Protein AF-A0A7Y5VGJ7-F1 (afdb_monomer)

Secondary structure (DSSP, 8-state):
--EEEEEESS-BTTBPTT-EEEEEPPEEPTTS---HHHHTTS--GGGEEEEES-SSSS--EEEEGGGEEEPPTTTTTT--GGGSPEEEEEEEEEPPSSS---S---HHHH-EEEEETTEEEEEEEE--SS-EEEEEEEETTTTEEEEEE----SSEEEE-TTPPSEEEEEEEEETTSPEEEEEEEE--SEEEEEETTTTEEEEEE---

pLDDT: mean 84.19, std 15.29, range [42.94, 97.69]

Solvent-accessible surface area (backbone atoms only — not comparable to full-atom values): 11837 Å² total; per-residue (Å²): 134,70,66,43,53,33,21,25,73,44,68,49,92,63,37,63,49,8,41,50,48,76,34,60,67,60,39,72,62,91,89,67,81,88,54,66,82,59,60,81,75,50,91,58,78,81,50,21,28,26,78,36,74,54,40,54,57,52,44,64,42,79,42,54,45,80,47,41,42,78,47,67,84,67,80,55,67,95,51,70,45,33,70,13,29,46,44,78,30,22,52,54,71,46,88,34,82,76,77,92,76,74,83,72,78,58,53,60,74,64,40,42,70,29,70,49,95,92,35,60,22,24,26,42,33,41,72,67,99,60,63,52,63,37,35,37,36,29,37,59,85,77,72,37,82,77,46,76,47,76,67,66,66,82,62,31,76,47,83,43,58,86,42,61,52,46,47,37,36,38,41,37,36,32,64,89,38,45,34,38,39,41,28,32,35,30,34,37,42,46,26,48,42,67,48,82,87,78,77,47,70,47,79,41,76,50,82,122

Foldseek 3Di:
DDWFKKFFQQQFQPRGGLFIDTFHDFDADDDDDPPVVVVVPDDRLQRTWTWACASQQRHIDTHGCVRIDGDDPCPCVVNDQLLFAKQWRYKDWDWDPDDDDDDFDRCNPQKDQDQDPNGTRQKIWHFGPAWWCKKWKAQRRVRDTDDIDHTDDGRDMGGNSVPGWGKMKIWTHGDRTIIMIIIMTRTGQWRWHADDPRPDTDTDGDDD

Sequence (208 aa):
MHTTRIVLTEPFVRHPAGLVFELDEATGVSGWDDDERVRDRQNFSDKRVYFLPDGGNGGSYELPSHMTAPCPPEVFVGVDLRTGPCRITGAWTAPGGDETSASPSNLKYDAKLLRINDINAQGIEMTLERKQAEIILVDVLRSETLRRFEAAGNPFQLDFSELPPGFYKITIHLHKGPTHYLQFIKAFPYIVEFQGNMGSYQLHRTLY

Radius of gyration: 19.41 Å; Cα contacts (8 Å, |Δi|>4): 462; chains: 1; bounding box: 41×51×54 Å

Mean predicted aligned error: 7.99 Å

Nearest PDB structures (foldseek):
  8cka-assembly1_A  TM=6.083E-01  e=1.698E+00  Deinococcus radiodurans R1 = ATCC 13939 = DSM 20539
  8k0m-assembly1_A  TM=2.633E-01  e=6.380E+00  Homo sapiens

Structure (mmCIF, N/CA/C/O backbone):
data_AF-A0A7Y5VGJ7-F1
#
_entry.id   AF-A0A7Y5VGJ7-F1
#
loop_
_atom_site.group_PDB
_atom_site.id
_atom_site.type_symbol
_atom_site.label_atom_id
_atom_site.label_alt_id
_atom_site.label_comp_id
_atom_site.label_asym_id
_atom_site.label_entity_id
_atom_site.label_seq_id
_atom_site.pdbx_PDB_ins_code
_atom_site.Cartn_x
_atom_site.Cartn_y
_atom_site.Cartn_z
_atom_site.occupancy
_atom_site.B_iso_or_equiv
_atom_site.auth_seq_id
_atom_site.auth_comp_id
_atom_site.auth_asym_id
_atom_site.auth_atom_id
_atom_site.pdbx_PDB_model_num
ATOM 1 N N . MET A 1 1 ? -9.732 8.878 -13.570 1.00 57.16 1 MET A N 1
ATOM 2 C CA . MET A 1 1 ? -8.345 9.384 -13.592 1.00 57.16 1 MET A CA 1
ATOM 3 C C . MET A 1 1 ? -7.479 8.364 -14.297 1.00 57.16 1 MET A C 1
ATOM 5 O O . MET A 1 1 ? -7.742 7.176 -14.141 1.00 57.16 1 MET A O 1
ATOM 9 N N . HIS A 1 2 ? -6.547 8.823 -15.128 1.00 75.12 2 HIS A N 1
ATOM 10 C CA . HIS A 1 2 ? -5.584 7.960 -15.804 1.00 75.12 2 HIS A CA 1
ATOM 11 C C . HIS A 1 2 ? -4.354 7.858 -14.897 1.00 75.12 2 HIS A C 1
ATOM 13 O O . HIS A 1 2 ? -3.708 8.870 -14.634 1.00 75.12 2 HIS A O 1
ATOM 19 N N . THR A 1 3 ? -4.097 6.670 -14.352 1.00 85.38 3 THR A N 1
ATOM 20 C CA . THR A 1 3 ? -2.906 6.399 -13.544 1.00 85.38 3 THR A CA 1
ATOM 21 C C . THR A 1 3 ? -1.817 5.789 -14.419 1.00 85.38 3 THR A C 1
ATOM 23 O O . THR A 1 3 ? -2.093 5.126 -15.419 1.00 85.38 3 THR A O 1
ATOM 26 N N . THR A 1 4 ? -0.561 6.006 -14.045 1.00 90.81 4 THR A N 1
ATOM 27 C CA . THR A 1 4 ? 0.607 5.425 -14.695 1.00 90.81 4 THR A CA 1
ATOM 28 C C . THR A 1 4 ? 1.397 4.587 -13.700 1.00 90.81 4 THR A C 1
ATOM 30 O O . THR A 1 4 ? 1.516 4.927 -12.519 1.00 90.81 4 THR A O 1
ATOM 33 N N . ARG A 1 5 ? 1.916 3.454 -14.176 1.00 94.94 5 ARG A N 1
ATOM 34 C CA . ARG A 1 5 ? 2.676 2.520 -13.351 1.00 94.94 5 ARG A CA 1
ATOM 35 C C . ARG A 1 5 ? 4.164 2.794 -13.515 1.00 94.94 5 ARG A C 1
ATOM 37 O O . ARG A 1 5 ? 4.715 2.659 -14.608 1.00 94.94 5 ARG A O 1
ATOM 44 N N . ILE A 1 6 ? 4.805 3.169 -12.420 1.00 95.62 6 ILE A N 1
ATOM 45 C CA . ILE A 1 6 ? 6.209 3.575 -12.375 1.00 95.62 6 ILE A CA 1
ATOM 46 C C . ILE A 1 6 ? 7.010 2.655 -11.471 1.00 95.62 6 ILE A C 1
ATOM 48 O O . ILE A 1 6 ? 6.465 2.018 -10.573 1.00 95.62 6 ILE A O 1
ATOM 52 N N . VAL A 1 7 ? 8.314 2.632 -11.695 1.00 96.56 7 VAL A N 1
ATOM 53 C CA . VAL A 1 7 ? 9.305 1.926 -10.890 1.00 96.56 7 VAL A CA 1
ATOM 54 C C . VAL A 1 7 ? 10.295 2.954 -10.362 1.00 96.56 7 VAL A C 1
ATOM 56 O O . VAL A 1 7 ? 10.783 3.775 -11.136 1.00 96.56 7 VAL A O 1
ATOM 59 N N . LEU A 1 8 ? 10.620 2.910 -9.072 1.00 95.62 8 LEU A N 1
ATOM 60 C CA . LEU A 1 8 ? 11.724 3.698 -8.524 1.00 95.62 8 LEU A CA 1
ATOM 61 C C . LEU A 1 8 ? 13.059 3.190 -9.077 1.00 95.62 8 LEU A C 1
ATOM 63 O O . LEU A 1 8 ? 13.395 2.024 -8.892 1.00 95.62 8 LEU A O 1
ATOM 67 N N . THR A 1 9 ? 13.851 4.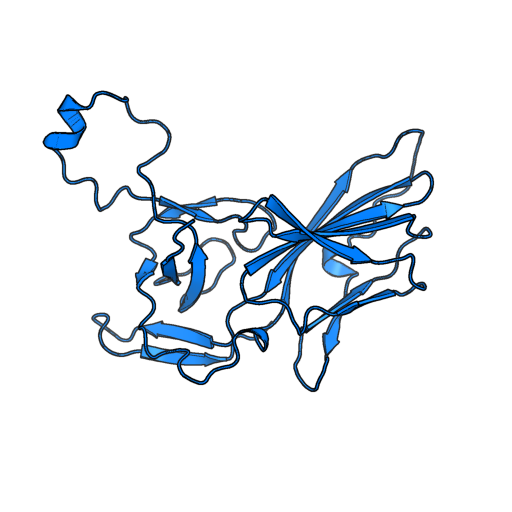044 -9.718 1.00 93.88 9 THR A N 1
ATOM 68 C CA . THR A 1 9 ? 15.187 3.658 -10.215 1.00 93.88 9 THR A CA 1
ATOM 69 C C . THR A 1 9 ? 16.256 3.736 -9.131 1.00 93.88 9 THR A C 1
ATOM 71 O O . THR A 1 9 ? 17.304 3.110 -9.244 1.00 93.88 9 THR A O 1
ATOM 74 N N . GLU A 1 10 ? 15.981 4.473 -8.061 1.00 93.00 10 GLU A N 1
ATOM 75 C CA . GLU A 1 10 ? 16.853 4.639 -6.905 1.00 93.00 10 GLU A CA 1
ATOM 76 C C . GLU A 1 10 ? 16.018 4.738 -5.615 1.00 93.00 10 GLU A C 1
ATOM 78 O O . GLU A 1 10 ? 14.803 4.949 -5.682 1.00 93.00 10 GLU A O 1
ATOM 83 N N . PRO A 1 11 ? 16.614 4.549 -4.424 1.00 93.94 11 PRO A N 1
ATOM 84 C CA . PRO A 1 11 ? 15.877 4.673 -3.173 1.00 93.94 11 PRO A CA 1
ATOM 85 C C . PRO A 1 11 ? 15.303 6.083 -2.984 1.00 93.94 11 PRO A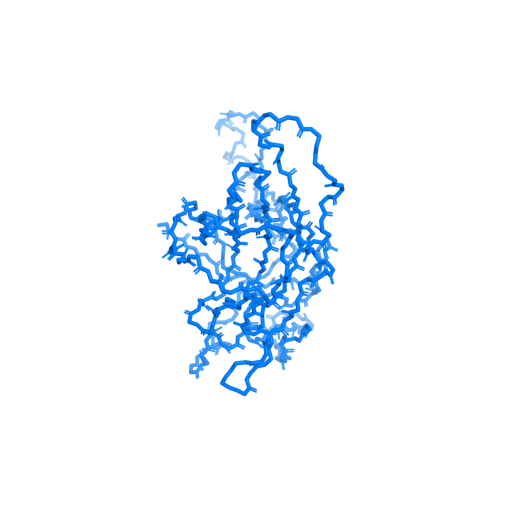 C 1
ATOM 87 O O . PRO A 1 11 ? 15.996 7.078 -3.185 1.00 93.94 11 PRO A O 1
ATOM 90 N N . PHE A 1 12 ? 14.059 6.174 -2.511 1.00 94.12 12 PHE A N 1
ATOM 91 C CA . PHE A 1 12 ? 13.394 7.447 -2.234 1.00 94.12 12 PHE A CA 1
ATOM 92 C C . PHE A 1 12 ? 12.733 7.422 -0.855 1.00 94.12 12 PHE A C 1
ATOM 94 O O . PHE A 1 12 ? 11.852 6.607 -0.582 1.00 94.12 12 PHE A O 1
ATOM 101 N N . VAL A 1 13 ? 13.150 8.323 0.038 1.00 92.12 13 VAL A N 1
ATOM 102 C CA . VAL A 1 13 ? 12.666 8.400 1.429 1.00 92.12 13 VAL A CA 1
ATOM 103 C C . VAL A 1 13 ? 12.828 7.052 2.161 1.00 92.12 13 VAL A C 1
ATOM 105 O O . VAL A 1 13 ? 13.940 6.705 2.557 1.00 92.12 13 VAL A O 1
ATOM 108 N N . ARG A 1 14 ? 11.752 6.279 2.379 1.00 92.12 14 ARG A N 1
ATOM 109 C CA . ARG A 1 14 ? 11.775 4.950 3.026 1.00 92.12 14 ARG A CA 1
ATOM 110 C C . ARG A 1 14 ? 11.406 3.820 2.060 1.00 92.12 14 ARG A C 1
ATOM 112 O O . ARG A 1 14 ? 11.069 2.718 2.514 1.00 92.12 14 ARG A O 1
ATOM 119 N N . HIS A 1 15 ? 11.448 4.090 0.762 1.00 94.25 15 HIS A N 1
ATOM 120 C CA . HIS A 1 15 ? 11.188 3.136 -0.306 1.00 94.25 15 HIS A CA 1
ATOM 121 C C . HIS A 1 15 ? 12.506 2.675 -0.930 1.00 94.25 15 HIS A C 1
ATOM 123 O O . HIS A 1 15 ? 13.288 3.524 -1.362 1.00 94.25 15 HIS A O 1
ATOM 129 N N . PRO A 1 16 ? 12.796 1.360 -0.961 1.00 93.50 16 PRO A N 1
ATOM 130 C CA . PRO A 1 16 ? 13.922 0.847 -1.731 1.00 93.50 16 PRO A CA 1
ATOM 131 C C . PRO A 1 16 ? 13.726 1.070 -3.235 1.00 93.50 16 PRO A C 1
ATOM 133 O O . PRO A 1 16 ? 12.600 1.224 -3.716 1.00 93.50 16 PRO A O 1
ATOM 136 N N . ALA A 1 17 ? 14.841 1.034 -3.967 1.00 93.94 17 ALA A N 1
ATOM 137 C CA . ALA A 1 17 ? 14.819 1.001 -5.422 1.00 93.94 17 ALA A CA 1
ATOM 138 C C . ALA A 1 17 ? 14.023 -0.213 -5.930 1.00 93.94 17 ALA A C 1
ATOM 140 O O . ALA A 1 17 ? 13.906 -1.238 -5.255 1.00 93.94 17 ALA A O 1
ATOM 141 N N . GLY A 1 18 ? 13.458 -0.069 -7.121 1.00 95.06 18 GLY A N 1
ATOM 142 C CA . GLY A 1 18 ? 12.654 -1.063 -7.814 1.00 95.06 18 GLY A CA 1
ATOM 143 C C . GLY A 1 18 ? 11.213 -1.197 -7.325 1.00 95.06 18 GLY A C 1
ATOM 144 O O . GLY A 1 18 ? 10.446 -1.962 -7.909 1.00 95.06 18 GLY A O 1
ATOM 145 N N . LEU A 1 19 ? 10.804 -0.476 -6.274 1.00 96.44 19 LEU A N 1
ATOM 146 C CA . LEU A 1 19 ? 9.397 -0.470 -5.880 1.00 96.44 19 LEU A CA 1
ATOM 147 C C . LEU A 1 19 ? 8.519 0.103 -6.986 1.00 96.44 19 LEU A C 1
ATOM 149 O O . LEU A 1 19 ? 8.860 1.101 -7.621 1.00 96.44 19 LEU A O 1
ATOM 153 N N . VAL A 1 20 ? 7.370 -0.543 -7.169 1.00 97.25 20 VAL A N 1
ATOM 154 C CA . VAL A 1 20 ? 6.380 -0.174 -8.174 1.00 97.25 20 VAL A CA 1
ATOM 155 C C . VAL A 1 20 ? 5.245 0.595 -7.516 1.00 97.25 20 VAL A C 1
ATOM 157 O O . VAL A 1 20 ? 4.722 0.173 -6.482 1.00 97.25 20 VAL A O 1
ATOM 160 N N . PHE A 1 21 ? 4.832 1.690 -8.146 1.00 96.62 21 PHE A N 1
ATOM 161 C CA . PHE A 1 21 ? 3.642 2.443 -7.770 1.00 96.62 21 PHE A CA 1
ATOM 162 C C . PHE A 1 21 ? 2.734 2.642 -8.971 1.00 96.62 21 PHE A C 1
ATOM 164 O O . PHE A 1 21 ? 3.192 2.702 -10.109 1.00 96.62 21 PHE A O 1
ATOM 171 N N . GLU A 1 22 ? 1.445 2.783 -8.698 1.00 95.19 22 GLU A N 1
ATOM 172 C CA . GLU A 1 22 ? 0.471 3.279 -9.659 1.00 95.19 22 GLU A CA 1
ATOM 173 C C . GLU A 1 22 ? -0.017 4.637 -9.144 1.00 95.19 22 GLU A C 1
ATOM 175 O O . GLU A 1 22 ? -0.617 4.711 -8.073 1.00 95.19 22 GLU A O 1
ATOM 180 N N . LEU A 1 23 ? 0.341 5.708 -9.853 1.00 94.12 23 LEU A N 1
ATOM 181 C CA . LEU A 1 23 ? 0.121 7.101 -9.446 1.00 94.12 23 LEU A CA 1
ATOM 182 C C . LEU A 1 23 ? -0.559 7.876 -10.571 1.00 94.12 23 LEU A C 1
ATOM 184 O O . LEU A 1 23 ? -0.510 7.457 -11.724 1.00 94.12 23 LEU A O 1
ATOM 188 N N . ASP A 1 24 ? -1.156 9.021 -10.258 1.00 90.94 24 ASP A N 1
ATOM 189 C CA . ASP A 1 24 ? -1.585 9.964 -11.293 1.00 90.94 24 ASP A CA 1
ATOM 190 C C . ASP A 1 24 ? -0.387 10.449 -12.128 1.00 90.94 24 ASP A C 1
ATOM 192 O O . ASP A 1 24 ? 0.768 10.378 -11.701 1.00 90.94 24 ASP A O 1
ATOM 196 N N . GLU A 1 25 ? -0.654 10.928 -13.342 1.00 87.38 25 GLU A N 1
ATOM 197 C CA . GLU A 1 25 ? 0.395 11.426 -14.233 1.00 87.38 25 GLU A CA 1
ATOM 198 C C . GLU A 1 25 ? 1.216 12.548 -13.588 1.00 87.38 25 GLU A C 1
ATOM 200 O O . GLU A 1 25 ? 0.678 13.447 -12.941 1.00 87.38 25 GLU A O 1
ATOM 205 N N . ALA A 1 26 ? 2.535 12.514 -13.803 1.00 84.38 26 ALA A N 1
ATOM 206 C CA . ALA A 1 26 ? 3.419 13.534 -13.261 1.00 84.38 26 ALA A CA 1
ATOM 207 C C . ALA A 1 26 ? 3.068 14.916 -13.823 1.00 84.38 26 ALA A C 1
ATOM 209 O O . ALA A 1 26 ? 3.091 15.143 -15.040 1.00 84.38 26 ALA A O 1
ATOM 210 N N . THR A 1 27 ? 2.809 15.857 -12.924 1.00 80.88 27 THR A N 1
ATOM 211 C CA . THR A 1 27 ? 2.517 17.251 -13.251 1.00 80.88 27 THR A CA 1
ATOM 212 C C . THR A 1 27 ? 3.788 18.098 -13.186 1.00 80.88 27 THR A C 1
ATOM 214 O O . THR A 1 27 ? 4.819 17.675 -12.663 1.00 80.88 27 THR A O 1
ATOM 217 N N . GLY A 1 28 ? 3.748 19.306 -13.754 1.00 65.69 28 GLY A N 1
ATOM 218 C CA . GLY A 1 28 ? 4.825 20.286 -13.564 1.00 65.69 28 GLY A CA 1
ATOM 219 C C . GLY A 1 28 ? 4.937 20.745 -12.102 1.00 65.69 28 GLY A C 1
ATOM 220 O O . GLY A 1 28 ? 3.990 20.591 -11.335 1.00 65.69 28 GLY A O 1
ATOM 221 N N . VAL A 1 29 ? 6.101 21.293 -11.739 1.00 58.62 29 VAL A N 1
ATOM 222 C CA . VAL A 1 29 ? 6.464 21.753 -10.381 1.00 58.62 29 VAL A CA 1
ATOM 223 C C . VAL A 1 29 ? 5.418 22.692 -9.769 1.00 58.62 29 VAL A C 1
ATOM 225 O O . VAL A 1 29 ? 4.950 23.613 -10.441 1.00 58.62 29 VAL A O 1
ATOM 228 N N . SER A 1 30 ? 5.134 22.530 -8.473 1.00 48.03 30 SER A N 1
ATOM 229 C CA . SER A 1 30 ? 4.435 23.543 -7.679 1.00 48.03 30 SER A CA 1
ATOM 230 C C . SER A 1 30 ? 5.366 24.746 -7.412 1.00 48.03 30 SER A C 1
ATOM 232 O O . SER A 1 30 ? 6.467 24.597 -6.890 1.00 48.03 30 SER A O 1
ATOM 234 N N . GLY A 1 31 ? 4.965 25.961 -7.812 1.00 51.62 31 GLY A N 1
ATOM 235 C CA . GLY A 1 31 ? 5.684 27.200 -7.454 1.00 51.62 31 GLY A CA 1
ATOM 236 C C . GLY A 1 31 ? 6.529 27.882 -8.540 1.00 51.62 31 GLY A C 1
ATOM 237 O O . GLY A 1 31 ? 7.447 28.625 -8.197 1.00 51.62 31 GLY A O 1
ATOM 238 N N . TRP A 1 32 ? 6.236 27.681 -9.828 1.00 49.16 32 TRP A N 1
ATOM 239 C CA . TRP A 1 32 ? 6.785 28.510 -10.915 1.00 49.16 32 TRP A CA 1
ATOM 240 C C . TRP A 1 32 ? 5.683 29.337 -11.582 1.00 49.16 32 TRP A C 1
ATOM 242 O O . TRP A 1 32 ? 4.557 28.861 -11.682 1.00 49.16 32 TRP A O 1
ATOM 252 N N . ASP A 1 33 ? 6.025 30.561 -12.008 1.00 44.56 33 ASP A N 1
ATOM 253 C CA . ASP A 1 33 ? 5.112 31.521 -12.646 1.00 44.56 33 ASP A CA 1
ATOM 254 C C . ASP A 1 33 ? 4.257 30.864 -13.743 1.00 44.56 33 ASP A C 1
ATOM 256 O O . ASP A 1 33 ? 4.787 30.251 -14.674 1.00 44.56 33 ASP A O 1
ATOM 260 N N . ASP A 1 34 ? 2.940 31.073 -13.663 1.00 49.75 34 ASP A N 1
ATOM 261 C CA . ASP A 1 34 ? 1.918 30.661 -14.640 1.00 49.75 34 ASP A CA 1
ATOM 262 C C . ASP A 1 34 ? 2.037 31.398 -15.998 1.00 49.75 34 ASP A C 1
ATOM 264 O O . ASP A 1 34 ? 1.075 31.485 -16.763 1.00 49.75 34 ASP A O 1
ATOM 268 N N . ASP A 1 35 ? 3.201 31.960 -16.340 1.00 52.94 35 ASP A N 1
ATOM 269 C CA . ASP A 1 35 ? 3.399 32.625 -17.628 1.00 52.94 35 ASP A CA 1
ATOM 270 C C . ASP A 1 35 ? 3.624 31.580 -18.734 1.00 52.94 35 ASP A C 1
ATOM 272 O O . ASP A 1 35 ? 4.724 31.053 -18.948 1.00 52.94 35 ASP A O 1
ATOM 276 N N . GLU A 1 36 ? 2.549 31.284 -19.468 1.00 53.69 36 GLU A N 1
ATOM 277 C CA . GLU A 1 36 ? 2.514 30.358 -20.606 1.00 53.69 36 GLU A CA 1
ATOM 278 C C . GLU A 1 36 ? 3.622 30.629 -21.642 1.00 53.69 36 GLU A C 1
ATOM 280 O O . GLU A 1 36 ? 4.112 29.700 -22.284 1.00 53.69 36 GLU A O 1
ATOM 285 N N . ARG A 1 37 ? 4.106 31.874 -21.763 1.00 56.22 37 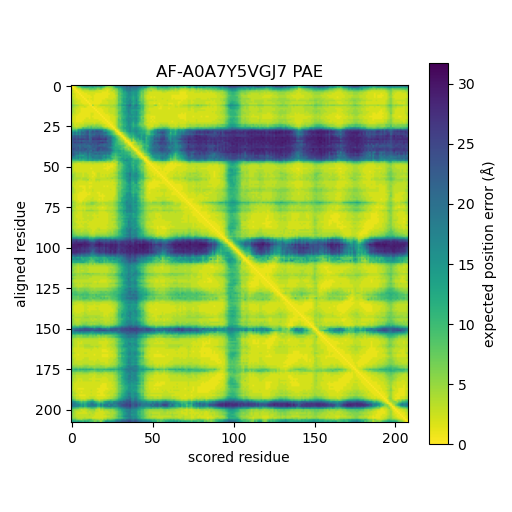ARG A N 1
ATOM 286 C CA . ARG A 1 37 ? 5.142 32.261 -22.740 1.00 56.22 37 ARG A CA 1
ATOM 287 C C . ARG A 1 37 ? 6.531 31.703 -22.423 1.00 56.22 37 ARG A C 1
ATOM 289 O O . ARG A 1 37 ? 7.371 31.619 -23.323 1.00 56.22 37 ARG A O 1
ATOM 296 N N . VAL A 1 38 ? 6.790 31.335 -21.166 1.00 55.50 38 VAL A N 1
ATOM 297 C CA . VAL A 1 38 ? 8.039 30.681 -20.736 1.00 55.50 38 VAL A CA 1
ATOM 298 C C . VAL A 1 38 ? 7.946 29.161 -20.924 1.00 55.50 38 VAL A C 1
ATOM 300 O O . VAL A 1 38 ? 8.961 28.521 -21.213 1.00 55.50 38 VAL A O 1
ATOM 303 N N . ARG A 1 39 ? 6.730 28.592 -20.851 1.00 51.41 39 ARG A N 1
ATOM 304 C CA . ARG A 1 39 ? 6.472 27.148 -21.005 1.00 51.41 39 ARG A CA 1
ATOM 305 C C . ARG A 1 39 ? 6.825 26.627 -22.401 1.00 51.41 39 ARG A C 1
ATOM 307 O O . ARG A 1 39 ? 7.406 25.554 -22.508 1.00 51.41 39 ARG A O 1
ATOM 314 N N . ASP A 1 40 ? 6.581 27.419 -23.443 1.00 50.44 40 ASP A N 1
ATOM 315 C CA . ASP A 1 40 ? 6.848 27.030 -24.839 1.00 50.44 40 ASP A CA 1
ATOM 316 C C . ASP A 1 40 ? 8.338 27.038 -25.236 1.00 50.44 40 ASP A C 1
ATOM 318 O O . ASP A 1 40 ? 8.700 26.532 -26.299 1.00 50.44 40 ASP A O 1
ATOM 322 N N . ARG A 1 41 ? 9.230 27.621 -24.418 1.00 50.84 41 ARG A N 1
ATOM 323 C CA . ARG A 1 41 ? 10.649 27.833 -24.780 1.00 50.84 41 ARG A CA 1
ATOM 324 C C . ARG A 1 41 ? 11.652 26.978 -24.008 1.00 50.84 41 ARG A C 1
ATOM 326 O O . ARG A 1 41 ? 12.835 27.000 -24.341 1.00 50.84 41 ARG A O 1
ATOM 333 N N . GLN A 1 42 ? 11.221 26.242 -22.990 1.00 51.00 42 GLN A N 1
ATOM 334 C CA . GLN A 1 42 ? 12.097 25.423 -22.152 1.00 51.00 42 GLN A CA 1
ATOM 335 C C . GLN A 1 42 ? 11.607 23.973 -22.142 1.00 51.00 42 GLN A C 1
ATOM 337 O O . GLN A 1 42 ? 10.415 23.705 -22.042 1.00 51.00 42 GLN A O 1
ATOM 342 N N . ASN A 1 43 ? 12.532 23.016 -22.243 1.00 49.25 43 ASN A N 1
ATOM 343 C CA . ASN A 1 43 ? 12.195 21.615 -22.027 1.00 49.25 43 ASN A CA 1
ATOM 344 C C . ASN A 1 43 ? 12.034 21.374 -20.516 1.00 49.25 43 ASN A C 1
ATOM 346 O O . ASN A 1 43 ? 13.006 21.443 -19.767 1.00 49.25 43 ASN A O 1
ATOM 350 N N . PHE A 1 44 ? 10.802 21.131 -20.065 1.00 53.97 44 PHE A N 1
ATOM 351 C CA . PHE A 1 44 ? 10.465 20.890 -18.655 1.00 53.97 44 PHE A CA 1
ATOM 352 C C . PHE A 1 44 ? 10.272 19.403 -18.323 1.00 53.97 44 PHE A C 1
ATOM 354 O O . PHE A 1 44 ? 9.756 19.090 -17.249 1.00 53.97 44 PHE A O 1
ATOM 361 N N . SER A 1 45 ? 10.660 18.483 -19.218 1.00 55.81 45 SER A N 1
ATOM 362 C CA . SER A 1 45 ? 10.576 17.031 -18.980 1.00 55.81 45 SER A CA 1
ATOM 363 C C . SER A 1 45 ? 11.193 16.614 -17.644 1.00 55.81 45 SER A C 1
ATOM 365 O O . SER A 1 45 ? 10.639 15.770 -16.945 1.00 55.81 45 SER A O 1
ATOM 367 N N . ASP A 1 46 ? 12.282 17.279 -17.259 1.00 57.16 46 ASP A N 1
ATOM 368 C CA . ASP A 1 46 ? 13.124 16.909 -16.118 1.00 57.16 46 ASP A CA 1
ATOM 369 C C . ASP A 1 46 ? 12.619 17.509 -14.793 1.00 57.16 46 ASP A C 1
ATOM 371 O O . ASP A 1 46 ? 13.158 17.225 -13.724 1.00 57.16 46 ASP A O 1
ATOM 375 N N . LYS A 1 47 ? 11.575 18.347 -14.860 1.00 67.88 47 LYS A N 1
ATOM 376 C CA . LYS A 1 47 ? 10.963 19.027 -13.710 1.00 67.88 47 LYS A CA 1
ATOM 377 C C . LYS A 1 47 ? 9.573 18.486 -13.363 1.00 67.88 47 LYS A C 1
ATOM 379 O O . LYS A 1 47 ? 8.839 19.126 -12.615 1.00 67.88 47 LYS A O 1
ATOM 384 N N . ARG A 1 48 ? 9.161 17.356 -13.939 1.00 83.06 48 ARG A N 1
ATOM 385 C CA . ARG A 1 48 ? 7.875 16.747 -13.589 1.00 83.06 48 ARG A CA 1
ATOM 386 C C . ARG A 1 48 ? 7.984 16.026 -12.249 1.00 83.06 48 ARG A C 1
ATOM 388 O O . ARG A 1 48 ? 9.003 15.407 -11.947 1.00 83.06 48 ARG A O 1
ATOM 395 N N . VAL A 1 49 ? 6.925 16.102 -11.456 1.00 89.00 49 VAL A N 1
ATOM 396 C CA . VAL A 1 49 ? 6.835 15.446 -10.152 1.00 89.00 49 VAL A CA 1
ATOM 397 C C . VAL A 1 49 ? 5.551 14.633 -10.074 1.00 89.00 49 VAL A C 1
ATOM 399 O O . VAL A 1 49 ? 4.496 15.058 -10.543 1.00 89.00 49 VAL A O 1
ATOM 402 N N . TYR A 1 50 ? 5.648 13.449 -9.487 1.00 91.44 50 TYR A N 1
ATOM 403 C CA . TYR A 1 50 ? 4.496 12.672 -9.059 1.00 91.44 50 TYR A CA 1
ATOM 404 C C . TYR A 1 50 ? 4.115 13.097 -7.645 1.00 91.44 50 TYR A C 1
ATOM 406 O O . TYR A 1 50 ? 4.985 13.279 -6.790 1.00 91.44 50 TYR A O 1
ATOM 414 N N . PHE A 1 51 ? 2.819 13.192 -7.366 1.00 92.25 51 PHE A N 1
ATOM 415 C CA . PHE A 1 51 ? 2.360 13.237 -5.986 1.00 92.25 51 PHE A CA 1
ATOM 416 C C . PHE A 1 51 ? 2.398 11.820 -5.407 1.00 92.25 51 PHE A C 1
ATOM 418 O O . PHE A 1 51 ? 1.675 10.935 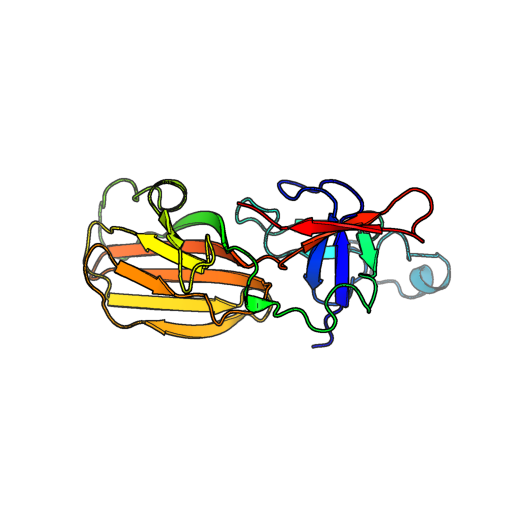-5.863 1.00 92.25 51 PHE A O 1
ATOM 425 N N . LEU A 1 52 ? 3.252 11.599 -4.409 1.00 94.19 52 LEU A N 1
ATOM 426 C CA . LEU A 1 52 ? 3.345 10.341 -3.681 1.00 94.19 52 LEU A CA 1
ATOM 427 C C . LEU A 1 52 ? 2.617 10.492 -2.336 1.00 94.19 52 LEU A C 1
ATOM 429 O O . LEU A 1 52 ? 3.129 11.193 -1.459 1.00 94.19 52 LEU A O 1
ATOM 433 N N . PRO A 1 53 ? 1.467 9.822 -2.115 1.00 93.56 53 PRO A N 1
ATOM 434 C CA . PRO A 1 53 ? 0.705 9.972 -0.873 1.00 93.56 53 PRO A CA 1
ATOM 435 C C . PRO A 1 53 ? 1.445 9.496 0.385 1.00 93.56 53 PRO A C 1
ATOM 437 O O . PRO A 1 53 ? 1.106 9.906 1.494 1.00 93.56 53 PRO A O 1
ATOM 440 N N . ASP A 1 54 ? 2.447 8.626 0.225 1.00 93.75 54 ASP A N 1
ATOM 441 C CA . ASP A 1 54 ? 3.235 8.091 1.332 1.00 93.75 54 ASP A CA 1
ATOM 442 C C . ASP A 1 54 ? 4.681 7.763 0.927 1.00 93.75 54 ASP A C 1
ATOM 444 O O . ASP A 1 54 ? 4.925 6.842 0.146 1.00 93.75 54 ASP A O 1
ATOM 448 N N . GLY A 1 55 ? 5.657 8.455 1.519 1.00 91.06 55 GLY A N 1
ATOM 449 C CA . GLY A 1 55 ? 7.098 8.191 1.371 1.00 91.06 55 GLY 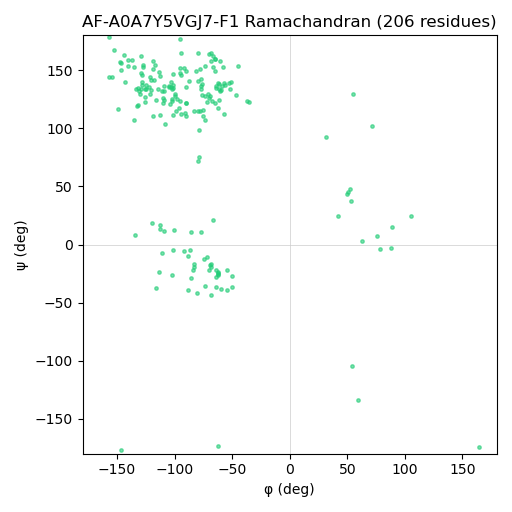A CA 1
ATOM 450 C C . GLY A 1 55 ? 7.621 6.987 2.170 1.00 91.06 55 GLY A C 1
ATOM 451 O O . GLY A 1 55 ? 8.830 6.811 2.317 1.00 91.06 55 GLY A O 1
ATOM 452 N N . GLY A 1 56 ? 6.730 6.171 2.735 1.00 89.81 56 GLY A N 1
ATOM 453 C CA . GLY A 1 56 ? 7.027 5.015 3.581 1.00 89.81 56 GLY A CA 1
ATOM 454 C C . GLY A 1 56 ? 7.139 5.351 5.074 1.00 89.81 56 GLY A C 1
ATOM 455 O O . GLY A 1 56 ? 7.664 4.546 5.851 1.00 89.81 56 GLY A O 1
ATOM 456 N N . ASN A 1 57 ? 6.663 6.531 5.473 1.00 88.69 57 ASN A N 1
ATOM 457 C CA . ASN A 1 57 ? 6.616 7.039 6.847 1.00 88.69 57 ASN A CA 1
ATOM 458 C C . ASN A 1 57 ? 5.262 7.685 7.218 1.00 88.69 57 ASN A C 1
ATOM 460 O O . ASN A 1 57 ? 5.164 8.268 8.298 1.00 88.69 57 ASN A O 1
ATOM 464 N N . GLY A 1 58 ? 4.243 7.583 6.356 1.00 87.00 58 GLY A N 1
ATOM 465 C CA . GLY A 1 58 ? 2.919 8.178 6.549 1.00 87.00 58 GLY A CA 1
ATOM 466 C C . GLY A 1 58 ? 2.784 9.617 6.042 1.00 87.00 58 GLY A C 1
ATOM 467 O O . GLY A 1 58 ? 1.697 10.175 6.129 1.00 87.00 58 GLY A O 1
ATOM 468 N N . GLY A 1 59 ? 3.860 10.232 5.536 1.00 87.44 59 GLY A N 1
ATOM 469 C CA . GLY A 1 59 ? 3.838 11.581 4.962 1.00 87.44 59 GLY A CA 1
ATOM 470 C C . GLY A 1 59 ? 3.832 11.565 3.434 1.00 87.44 59 GLY A C 1
ATOM 471 O O . GLY A 1 59 ? 4.453 10.692 2.829 1.00 87.44 59 GLY A O 1
ATOM 472 N N . SER A 1 60 ? 3.171 12.544 2.817 1.00 92.19 60 SER A N 1
ATOM 473 C CA . SER A 1 60 ? 3.176 12.740 1.364 1.00 92.19 60 SER A CA 1
ATOM 474 C C . SER A 1 60 ? 4.426 13.479 0.883 1.00 92.19 60 SER A C 1
ATOM 476 O O . SER A 1 60 ? 4.943 14.345 1.590 1.00 92.19 60 SER A O 1
ATOM 478 N N . TYR A 1 61 ? 4.873 13.182 -0.337 1.00 93.00 61 TYR A N 1
ATOM 479 C CA . TYR A 1 61 ? 6.068 13.766 -0.949 1.00 93.00 61 TYR A CA 1
ATOM 480 C C . TYR A 1 61 ? 5.853 14.059 -2.435 1.00 93.00 61 TYR A C 1
ATOM 482 O O . TYR A 1 61 ? 5.084 13.380 -3.110 1.00 93.00 61 TYR A O 1
ATOM 490 N N . GLU A 1 62 ? 6.589 15.036 -2.955 1.00 92.44 62 GLU A N 1
ATOM 491 C CA . GLU A 1 62 ? 6.781 15.195 -4.395 1.00 92.44 62 GLU A CA 1
ATOM 492 C C . GLU A 1 62 ? 7.910 14.251 -4.832 1.00 92.44 62 GLU A C 1
ATOM 494 O O . GLU A 1 62 ? 9.048 14.391 -4.383 1.00 92.44 62 GLU A O 1
ATOM 499 N N . LEU A 1 63 ? 7.590 13.256 -5.662 1.00 92.12 63 LEU A N 1
ATOM 500 C CA . LEU A 1 63 ? 8.544 12.295 -6.217 1.00 92.12 63 LEU A CA 1
ATOM 501 C C . LEU A 1 63 ? 9.015 12.792 -7.594 1.00 92.12 63 LEU A C 1
ATOM 503 O O . LEU A 1 63 ? 8.212 12.812 -8.531 1.00 92.12 63 LEU A O 1
ATOM 507 N N . PRO A 1 64 ? 10.291 13.183 -7.760 1.00 91.00 64 PRO A N 1
ATOM 508 C CA . PRO A 1 64 ? 10.792 13.655 -9.046 1.00 91.00 64 PRO A CA 1
ATOM 509 C C . PRO A 1 64 ? 10.760 12.560 -10.116 1.00 91.00 64 PRO A C 1
ATOM 511 O O . PRO A 1 64 ? 11.177 11.429 -9.870 1.00 91.00 64 PRO A O 1
ATOM 514 N N . SER A 1 65 ? 10.323 12.897 -11.332 1.00 90.44 65 SER A N 1
ATOM 515 C CA . SER A 1 65 ? 10.166 11.915 -12.412 1.00 90.44 65 SER A CA 1
ATOM 516 C C . SER A 1 65 ? 11.478 11.264 -12.853 1.00 90.44 65 SER A C 1
ATOM 518 O O . SER A 1 65 ? 11.456 10.120 -13.294 1.00 90.44 65 SER A O 1
ATOM 520 N N . HIS A 1 66 ? 12.617 11.949 -12.711 1.00 89.25 66 HIS A N 1
ATOM 521 C CA . HIS A 1 66 ? 13.933 11.405 -13.064 1.00 89.25 66 HIS A CA 1
ATOM 522 C C . HIS A 1 66 ? 14.401 10.273 -12.134 1.00 89.25 66 HIS A C 1
ATOM 524 O O . HIS A 1 66 ? 15.278 9.508 -12.520 1.00 89.25 66 HIS A O 1
ATOM 530 N N . MET A 1 67 ? 13.801 10.142 -10.943 1.00 92.25 67 MET A N 1
ATOM 531 C CA . MET A 1 67 ? 14.046 9.035 -10.005 1.00 92.25 67 MET A CA 1
ATOM 532 C C . MET A 1 67 ? 13.165 7.812 -10.315 1.00 92.25 67 MET A C 1
ATOM 534 O O . MET A 1 67 ? 13.021 6.898 -9.496 1.00 92.25 67 MET A O 1
ATOM 538 N N . THR A 1 68 ? 12.491 7.824 -11.468 1.00 93.38 68 THR A N 1
ATOM 539 C CA . THR A 1 68 ? 11.501 6.823 -11.856 1.00 93.38 68 THR A CA 1
ATOM 540 C C . THR A 1 68 ? 11.707 6.386 -13.299 1.00 93.38 68 THR A C 1
ATOM 542 O O . THR A 1 68 ? 12.172 7.154 -14.140 1.00 93.38 68 THR A O 1
ATOM 545 N N . ALA A 1 69 ? 11.299 5.161 -13.601 1.00 92.81 69 ALA A N 1
ATOM 546 C CA . ALA A 1 69 ? 11.175 4.649 -14.957 1.00 92.81 69 ALA A CA 1
ATOM 547 C C . ALA A 1 69 ? 9.768 4.066 -15.167 1.00 92.81 69 ALA A C 1
ATOM 549 O O . ALA A 1 69 ? 9.135 3.630 -14.199 1.00 92.81 69 ALA A O 1
ATOM 550 N N . PRO A 1 70 ? 9.257 4.025 -16.410 1.00 92.50 70 PRO A N 1
ATOM 551 C CA . PRO A 1 70 ? 8.035 3.291 -16.715 1.00 92.50 70 PRO A CA 1
ATOM 552 C C . PRO A 1 70 ? 8.155 1.822 -16.293 1.00 92.50 70 PRO A C 1
ATOM 554 O O . PRO A 1 70 ? 9.183 1.183 -16.526 1.00 92.50 70 PRO A O 1
ATOM 557 N N . CYS A 1 71 ? 7.104 1.272 -15.686 1.00 94.00 71 CYS A N 1
ATOM 558 C CA . CYS A 1 71 ? 7.058 -0.155 -15.383 1.00 94.00 71 CYS A CA 1
ATOM 559 C C . CYS A 1 71 ? 6.932 -0.962 -16.687 1.00 94.00 71 CYS A C 1
ATOM 561 O O . CYS A 1 71 ? 6.022 -0.671 -17.469 1.00 94.00 71 CYS A O 1
ATOM 563 N N . PRO A 1 72 ? 7.800 -1.964 -16.940 1.00 91.69 72 PRO A N 1
ATOM 564 C CA . PRO A 1 72 ? 7.679 -2.782 -18.140 1.00 91.69 72 PRO A CA 1
ATOM 565 C C . PRO A 1 72 ? 6.319 -3.507 -18.167 1.00 91.69 72 PRO A C 1
ATOM 567 O O . PRO A 1 72 ? 5.904 -4.073 -17.146 1.00 91.69 72 PRO A O 1
ATOM 570 N N . PRO A 1 73 ? 5.589 -3.474 -19.297 1.00 85.69 73 PRO A N 1
ATOM 571 C CA . PRO A 1 73 ? 4.191 -3.910 -19.369 1.00 85.69 73 PRO A CA 1
ATOM 572 C C . PRO A 1 73 ? 3.990 -5.396 -19.040 1.00 85.69 73 PRO A C 1
ATOM 574 O O . PRO A 1 73 ? 2.922 -5.795 -18.575 1.00 85.69 73 PRO A O 1
ATOM 577 N N . GLU A 1 74 ? 5.011 -6.216 -19.255 1.00 90.38 74 GLU A N 1
ATOM 578 C CA . GLU A 1 74 ? 4.993 -7.662 -19.083 1.00 90.38 74 GLU A CA 1
ATOM 579 C C . GLU A 1 74 ? 5.223 -8.126 -17.634 1.00 90.38 74 GLU A C 1
ATOM 581 O O . GLU A 1 74 ? 4.884 -9.264 -17.312 1.00 90.38 74 GLU A O 1
ATOM 586 N N . VAL A 1 75 ? 5.742 -7.266 -16.741 1.00 91.69 75 VAL A N 1
ATOM 587 C CA . VAL A 1 75 ? 6.180 -7.651 -15.377 1.00 91.69 75 VAL A CA 1
ATOM 588 C C . VAL A 1 75 ? 5.089 -8.363 -14.580 1.00 91.69 75 VAL A C 1
ATOM 590 O O . VAL A 1 75 ? 5.370 -9.303 -13.837 1.00 91.69 75 VAL A O 1
ATOM 593 N N . PHE A 1 76 ? 3.845 -7.907 -14.716 1.00 94.06 76 PHE A N 1
ATOM 594 C CA . PHE A 1 76 ? 2.717 -8.398 -13.924 1.00 94.06 76 PHE A CA 1
ATOM 595 C C . PHE A 1 76 ? 1.684 -9.171 -14.751 1.00 94.06 76 PHE A C 1
ATOM 597 O O . PHE A 1 76 ? 0.579 -9.433 -14.274 1.00 94.06 76 PHE A O 1
ATOM 604 N N . VAL A 1 77 ? 2.013 -9.553 -15.988 1.00 93.88 77 VAL A N 1
ATOM 605 C CA . VAL A 1 77 ? 1.111 -10.367 -16.811 1.00 93.88 77 VAL A CA 1
ATOM 606 C C . VAL A 1 77 ? 0.942 -11.743 -16.163 1.00 93.88 77 VAL A C 1
ATOM 608 O O . VAL A 1 77 ? 1.909 -12.460 -15.932 1.00 93.88 77 VAL A O 1
ATOM 611 N N . GLY A 1 78 ? -0.305 -12.105 -15.850 1.00 93.56 78 GLY A N 1
ATOM 612 C CA . GLY A 1 78 ? -0.632 -13.364 -15.169 1.00 93.56 78 GLY A CA 1
ATOM 613 C C . GLY A 1 78 ? -0.323 -13.382 -13.666 1.00 93.56 78 GLY A C 1
ATOM 614 O O . GLY A 1 78 ? -0.448 -14.433 -13.041 1.00 93.56 78 GLY A O 1
ATOM 615 N N . VAL A 1 79 ? 0.058 -12.245 -13.075 1.00 94.50 79 VAL A N 1
ATOM 616 C CA . VAL A 1 79 ? 0.351 -12.117 -11.642 1.00 94.50 79 VAL A CA 1
ATOM 617 C C . VAL A 1 79 ? -0.856 -11.518 -10.927 1.00 94.50 79 VAL A C 1
ATOM 619 O O . VAL A 1 79 ? -1.336 -10.447 -11.297 1.00 94.50 79 VAL A O 1
ATOM 622 N N . ASP A 1 80 ? -1.323 -12.166 -9.859 1.00 95.31 80 ASP A N 1
ATOM 623 C CA . ASP A 1 80 ? -2.327 -11.561 -8.981 1.00 95.31 80 ASP A CA 1
ATOM 624 C C . ASP A 1 80 ? -1.683 -10.467 -8.117 1.00 95.31 80 ASP A C 1
ATOM 626 O O . ASP A 1 80 ? -0.938 -10.741 -7.171 1.00 95.31 80 ASP A O 1
ATOM 630 N N . LEU A 1 81 ? -1.987 -9.211 -8.446 1.00 95.88 81 LEU A N 1
ATOM 631 C CA . LEU A 1 81 ? -1.447 -8.031 -7.771 1.00 95.88 81 LEU A CA 1
ATOM 632 C C . LEU A 1 81 ? -1.833 -7.943 -6.289 1.00 95.88 81 LEU A C 1
ATOM 634 O O . LEU A 1 81 ? -1.098 -7.344 -5.504 1.00 95.88 81 LEU A O 1
ATOM 638 N N . ARG A 1 82 ? -2.950 -8.560 -5.886 1.00 96.12 82 ARG A N 1
ATOM 639 C CA . ARG A 1 82 ? -3.445 -8.523 -4.501 1.00 96.12 82 ARG A CA 1
ATOM 640 C C . ARG A 1 82 ? -2.548 -9.291 -3.530 1.00 96.12 82 ARG A C 1
ATOM 642 O O . ARG A 1 82 ? -2.590 -9.058 -2.327 1.00 96.12 82 ARG A O 1
ATOM 649 N N . THR A 1 83 ? -1.678 -10.156 -4.051 1.00 95.81 83 THR A N 1
ATOM 650 C CA . THR A 1 83 ? -0.731 -10.950 -3.254 1.00 95.81 83 THR A CA 1
ATOM 651 C C . THR A 1 83 ? 0.413 -10.132 -2.653 1.00 95.81 83 THR A C 1
ATOM 653 O O . THR A 1 83 ? 1.145 -10.637 -1.801 1.00 95.81 83 THR A O 1
ATOM 656 N N . GLY A 1 84 ? 0.580 -8.869 -3.056 1.00 96.38 84 GLY A N 1
ATOM 657 C CA . GLY A 1 84 ? 1.615 -8.008 -2.501 1.00 96.38 84 GLY A CA 1
ATOM 658 C C . GLY A 1 84 ? 1.401 -7.712 -1.008 1.00 96.38 84 GLY A C 1
ATOM 659 O O . GLY A 1 84 ? 0.266 -7.717 -0.522 1.00 96.38 84 GLY A O 1
ATOM 660 N N . PRO A 1 85 ? 2.473 -7.507 -0.230 1.00 97.06 85 PRO A N 1
ATOM 661 C CA . PRO A 1 85 ? 2.370 -7.341 1.217 1.00 97.06 85 PRO A CA 1
ATOM 662 C C . PRO A 1 85 ? 1.889 -5.940 1.621 1.00 97.06 85 PRO A C 1
ATOM 664 O O . PRO A 1 85 ? 2.152 -4.939 0.950 1.00 97.06 85 PRO A O 1
ATOM 667 N N . CYS A 1 86 ? 1.216 -5.865 2.764 1.00 96.19 86 CYS A N 1
ATOM 668 C CA . CYS A 1 86 ? 0.927 -4.641 3.491 1.00 96.19 86 CYS A CA 1
ATOM 669 C C . CYS A 1 86 ? 2.155 -4.201 4.295 1.00 96.19 86 CYS A C 1
ATOM 671 O O . CYS A 1 86 ? 2.822 -5.010 4.936 1.00 96.19 86 CYS A O 1
ATOM 673 N N . ARG A 1 87 ? 2.400 -2.895 4.337 1.00 94.31 87 ARG A N 1
ATOM 674 C CA . ARG A 1 87 ? 3.394 -2.267 5.206 1.00 94.31 87 ARG A CA 1
ATOM 675 C C . ARG A 1 87 ? 2.773 -1.077 5.906 1.00 94.31 87 ARG A C 1
ATOM 677 O O . ARG A 1 87 ? 2.374 -0.122 5.247 1.00 94.31 87 ARG A O 1
ATOM 684 N N . ILE A 1 88 ? 2.744 -1.110 7.232 1.00 94.00 88 ILE A N 1
ATOM 685 C CA . ILE A 1 88 ? 2.341 0.043 8.039 1.00 94.00 88 ILE A CA 1
ATOM 686 C C . ILE A 1 88 ? 3.438 1.108 7.961 1.00 94.00 88 ILE A C 1
ATOM 688 O O . ILE A 1 88 ? 4.620 0.830 8.171 1.00 94.00 88 ILE A O 1
ATOM 692 N N . THR A 1 89 ? 3.053 2.341 7.657 1.00 93.06 89 THR A N 1
ATOM 693 C CA . THR A 1 89 ? 3.982 3.451 7.403 1.00 93.06 89 THR A CA 1
ATOM 694 C C . THR A 1 89 ? 3.847 4.555 8.442 1.00 93.06 89 THR A C 1
ATOM 696 O O . THR A 1 89 ? 4.864 5.095 8.895 1.00 93.06 89 THR A O 1
ATOM 699 N N . GLY A 1 90 ? 2.626 4.833 8.897 1.00 89.94 90 GLY A N 1
ATOM 700 C CA . GLY A 1 90 ? 2.327 5.886 9.861 1.00 89.94 90 GLY A CA 1
ATOM 701 C C . GLY A 1 90 ? 1.169 5.523 10.782 1.00 89.94 90 GLY A C 1
ATOM 702 O O . GLY A 1 90 ? 0.259 4.799 10.396 1.00 89.94 90 GLY A O 1
ATOM 703 N N . ALA A 1 91 ? 1.205 6.050 12.002 1.00 89.88 91 ALA A N 1
ATOM 704 C CA . ALA A 1 91 ? 0.070 6.039 12.912 1.00 89.88 91 ALA A CA 1
ATOM 705 C C . ALA A 1 91 ? 0.052 7.345 13.700 1.00 89.88 91 ALA A C 1
ATOM 707 O O . ALA A 1 91 ? 1.106 7.840 14.102 1.00 89.88 91 ALA A O 1
ATOM 708 N N . TRP A 1 92 ? -1.131 7.904 13.916 1.00 86.88 92 TRP A N 1
ATOM 709 C CA . TRP A 1 92 ? -1.312 9.093 14.742 1.00 86.88 92 TRP A CA 1
ATOM 710 C C . TRP A 1 92 ? -2.712 9.107 15.337 1.00 86.88 92 TRP A C 1
ATOM 712 O O . TRP A 1 92 ? -3.585 8.324 14.968 1.00 86.88 92 TRP A O 1
ATOM 722 N N . THR A 1 93 ? -2.917 9.994 16.299 1.00 84.81 93 THR A N 1
ATOM 723 C CA . THR A 1 93 ? -4.177 10.103 17.028 1.00 84.81 93 THR A CA 1
ATOM 724 C C . THR A 1 93 ? -4.601 11.559 17.051 1.00 84.81 93 THR A C 1
ATOM 726 O O . THR A 1 93 ? -3.782 12.431 17.334 1.00 84.81 93 THR A O 1
ATOM 729 N N . ALA A 1 94 ? -5.866 11.823 16.732 1.00 81.69 94 ALA A N 1
ATOM 730 C CA . ALA A 1 94 ? -6.470 13.136 16.909 1.00 81.69 94 ALA A CA 1
ATOM 731 C C . ALA A 1 94 ? -7.333 13.135 18.180 1.00 81.69 94 ALA A C 1
ATOM 733 O O . ALA A 1 94 ? -8.067 12.164 18.409 1.00 81.69 94 ALA A O 1
ATOM 734 N N . PRO A 1 95 ? -7.268 14.199 19.002 1.00 71.06 95 PRO A N 1
ATOM 735 C CA . PRO A 1 95 ? -8.094 14.305 20.195 1.00 71.06 95 PRO A CA 1
ATOM 736 C C . PRO A 1 95 ? -9.582 14.268 19.823 1.00 71.06 95 PRO A C 1
ATOM 738 O O . PRO A 1 95 ? -10.019 14.931 18.883 1.00 71.06 95 PRO A O 1
ATOM 741 N N . GLY A 1 96 ? -10.345 13.457 20.556 1.00 61.16 96 GLY A N 1
ATOM 742 C CA . GLY A 1 96 ? -11.806 13.458 20.531 1.00 61.16 96 GLY A CA 1
ATOM 743 C C . GLY A 1 96 ? -12.338 14.389 21.617 1.00 61.16 96 GLY A C 1
ATOM 744 O O . GLY A 1 96 ? -11.650 14.611 22.611 1.00 61.16 96 GLY A O 1
ATOM 745 N N . GLY A 1 97 ? -13.528 14.957 21.406 1.00 52.50 97 GLY A N 1
ATOM 746 C CA . GLY A 1 97 ? -14.164 15.883 22.347 1.00 52.50 97 GLY A CA 1
ATOM 747 C C . GLY A 1 97 ? -14.242 15.319 23.771 1.00 52.50 97 GLY A C 1
ATOM 748 O O . GLY A 1 97 ? -14.646 14.173 23.957 1.00 52.50 97 GLY A O 1
ATOM 749 N N . ASP A 1 98 ? -13.864 16.171 24.723 1.00 47.88 98 ASP A N 1
ATOM 750 C CA . ASP A 1 98 ? -13.785 15.996 26.178 1.00 47.88 98 ASP A CA 1
ATOM 751 C C . ASP A 1 98 ? -12.662 15.095 26.741 1.00 47.88 98 ASP A C 1
ATOM 753 O O . ASP A 1 98 ? -12.727 13.871 26.771 1.00 47.88 98 ASP A O 1
ATOM 757 N N . GLU A 1 99 ? -11.652 15.816 27.244 1.00 47.97 99 GLU A N 1
ATOM 758 C CA . GLU A 1 99 ? -10.706 15.548 28.336 1.00 47.97 99 GLU A CA 1
ATOM 759 C C . GLU A 1 99 ? -9.840 14.269 28.360 1.00 47.97 99 GLU A C 1
ATOM 761 O O . GLU A 1 99 ? -10.277 13.123 28.280 1.00 47.97 99 GLU A O 1
ATOM 766 N N . THR A 1 100 ? -8.541 14.538 28.568 1.00 51.41 100 THR A N 1
ATOM 767 C CA . THR A 1 100 ? -7.485 13.670 29.119 1.00 51.41 100 THR A CA 1
ATOM 768 C C . THR A 1 100 ? -7.633 12.183 28.819 1.00 51.41 100 THR A C 1
ATOM 770 O O . THR A 1 100 ? -8.244 11.435 29.579 1.00 51.41 100 THR A O 1
ATOM 773 N N . SER A 1 101 ? -7.017 11.704 27.743 1.00 42.94 101 SER A N 1
ATOM 774 C CA . SER A 1 101 ? -6.871 10.264 27.541 1.00 42.94 101 SER A CA 1
ATOM 775 C C . SER A 1 101 ? -5.444 9.942 27.133 1.00 42.94 101 SER A C 1
ATOM 777 O O . SER A 1 101 ? -4.830 10.668 26.354 1.00 42.94 101 SER A O 1
ATOM 779 N N . ALA A 1 102 ? -4.927 8.913 27.802 1.00 44.50 102 ALA A N 1
ATOM 780 C CA . ALA A 1 102 ? -3.549 8.460 27.827 1.00 44.50 102 ALA A CA 1
ATOM 781 C C . ALA A 1 102 ? -2.894 8.400 26.443 1.00 44.50 102 ALA A C 1
ATOM 783 O O . ALA A 1 102 ? -3.569 8.232 25.430 1.00 44.50 102 ALA A O 1
ATOM 784 N N . SER A 1 103 ? -1.562 8.537 26.455 1.00 43.03 103 SER A N 1
ATOM 785 C CA . SER A 1 103 ? -0.681 8.401 25.294 1.00 43.03 103 SER A CA 1
ATOM 786 C C . SER A 1 103 ? -1.211 7.321 24.354 1.00 43.03 103 SER A C 1
ATOM 788 O O . SER A 1 103 ? -1.391 6.190 24.813 1.00 43.03 103 SER A O 1
ATOM 790 N N . PRO A 1 104 ? -1.479 7.649 23.081 1.00 50.34 104 PRO A N 1
ATOM 791 C CA . PRO A 1 104 ? -2.082 6.686 22.187 1.00 50.34 104 PRO A CA 1
ATOM 792 C C . PRO A 1 104 ? -1.170 5.470 22.102 1.00 50.34 104 PRO A C 1
ATOM 794 O O . PRO A 1 104 ? 0.054 5.625 21.994 1.00 50.34 104 PRO A O 1
ATOM 797 N N . SER A 1 105 ? -1.774 4.282 22.164 1.00 54.19 105 SER A N 1
ATOM 798 C CA . SER A 1 105 ? -1.165 3.056 21.653 1.00 54.19 105 SER A CA 1
ATOM 799 C C . SER A 1 105 ? -0.408 3.424 20.381 1.00 54.19 105 SER A C 1
ATOM 801 O O . SER A 1 105 ? -0.946 4.092 19.487 1.00 54.19 105 SER A O 1
ATOM 803 N N . ASN A 1 106 ? 0.888 3.120 20.337 1.00 65.00 106 ASN A N 1
ATOM 804 C CA . ASN A 1 106 ? 1.680 3.470 19.175 1.00 65.00 106 ASN A CA 1
ATOM 805 C C . ASN A 1 106 ? 1.355 2.418 18.123 1.00 65.00 106 ASN A C 1
ATOM 807 O O . ASN A 1 106 ? 2.136 1.503 17.889 1.00 65.00 106 ASN A O 1
ATOM 811 N N . LEU A 1 107 ? 0.165 2.532 17.519 1.00 68.44 107 LEU A N 1
ATOM 812 C CA . LEU A 1 107 ? -0.422 1.530 16.630 1.00 68.44 107 LEU A CA 1
ATOM 813 C C . LEU A 1 107 ? 0.507 1.169 15.475 1.00 68.44 107 LEU A C 1
ATOM 815 O O . LEU A 1 107 ? 0.400 0.084 14.924 1.00 68.44 107 LEU A O 1
ATOM 819 N N . LYS A 1 108 ? 1.462 2.040 15.137 1.00 64.38 108 LYS A N 1
ATOM 820 C CA . LYS A 1 108 ? 2.523 1.724 14.186 1.00 64.38 108 LYS A CA 1
ATOM 821 C C . LYS A 1 108 ? 3.383 0.526 14.615 1.00 64.38 108 LYS A C 1
ATOM 823 O O . LYS A 1 108 ? 3.800 -0.235 13.751 1.00 64.38 108 LYS A O 1
ATOM 828 N N . TYR A 1 109 ? 3.673 0.388 15.906 1.00 68.25 109 TYR A N 1
ATOM 829 C CA . TYR A 1 109 ? 4.486 -0.691 16.476 1.00 68.25 109 TYR A CA 1
ATOM 830 C C . TYR A 1 109 ? 3.648 -1.775 17.159 1.00 68.25 109 TYR A C 1
ATOM 832 O O . TYR A 1 109 ? 4.087 -2.919 17.229 1.00 68.25 109 TYR A O 1
ATOM 840 N N . ASP A 1 110 ? 2.452 -1.428 17.635 1.00 80.50 110 ASP A N 1
ATOM 841 C CA . ASP A 1 110 ? 1.584 -2.363 18.357 1.00 80.50 110 ASP A CA 1
ATOM 842 C C . ASP A 1 110 ? 0.732 -3.226 17.411 1.00 80.50 110 ASP A C 1
ATOM 844 O O . ASP A 1 110 ? 0.278 -4.309 17.790 1.00 80.50 110 ASP A O 1
ATOM 848 N N . ALA A 1 111 ? 0.518 -2.769 16.173 1.00 86.44 111 ALA A N 1
ATOM 849 C CA . ALA A 1 111 ? -0.208 -3.528 15.169 1.00 86.44 111 ALA A CA 1
ATOM 850 C C . ALA A 1 111 ? 0.662 -4.639 14.562 1.00 86.44 111 ALA A C 1
ATOM 852 O O . ALA A 1 111 ? 1.823 -4.436 14.202 1.00 86.44 111 ALA A O 1
ATOM 853 N N . LYS A 1 112 ? 0.071 -5.822 14.402 1.00 91.00 112 LYS A N 1
ATOM 854 C CA . LYS A 1 112 ? 0.725 -7.002 13.834 1.00 91.00 112 LYS A CA 1
ATOM 855 C C . LYS A 1 112 ? 0.244 -7.248 12.417 1.00 91.00 112 LYS A C 1
ATOM 857 O O . LYS A 1 112 ? -0.954 -7.226 12.148 1.00 91.00 112 LYS A O 1
ATOM 862 N N . LEU A 1 113 ? 1.178 -7.546 11.522 1.00 93.50 113 LEU A N 1
ATOM 863 C CA . LEU A 1 113 ? 0.862 -7.991 10.170 1.00 93.50 113 LEU A CA 1
ATOM 864 C C . LEU A 1 113 ? 0.407 -9.455 10.198 1.00 93.50 113 LEU A C 1
ATOM 866 O O . LEU A 1 113 ? 1.079 -10.318 10.761 1.00 93.50 113 LEU A O 1
ATOM 870 N N . LEU A 1 114 ? -0.739 -9.729 9.582 1.00 94.62 114 LEU A N 1
ATOM 871 C CA . LEU A 1 114 ? -1.360 -11.050 9.561 1.00 94.62 114 LEU A CA 1
ATOM 872 C C . LEU A 1 114 ? -0.985 -11.838 8.310 1.00 94.62 114 LEU A C 1
ATOM 874 O O . LEU A 1 114 ? -0.863 -11.283 7.216 1.00 94.62 114 LEU A O 1
ATOM 878 N N . ARG A 1 115 ? -0.871 -13.158 8.471 1.00 95.62 115 ARG A N 1
ATOM 879 C CA . ARG A 1 115 ? -0.825 -14.109 7.361 1.00 95.62 115 ARG A CA 1
ATOM 880 C C . ARG A 1 115 ? -2.251 -14.559 7.038 1.00 95.62 115 ARG A C 1
ATOM 882 O O . ARG A 1 115 ? -2.924 -15.086 7.917 1.00 95.62 115 ARG A O 1
ATOM 889 N N . ILE A 1 116 ? -2.700 -14.355 5.801 1.00 94.38 116 ILE A N 1
ATOM 890 C CA . ILE A 1 116 ? -4.052 -14.706 5.327 1.00 94.38 116 ILE A CA 1
ATOM 891 C C . ILE A 1 116 ? -3.900 -15.464 4.009 1.00 94.38 116 ILE A C 1
ATOM 893 O O . ILE A 1 116 ? -3.096 -15.065 3.168 1.00 94.38 116 ILE A O 1
ATOM 897 N N . ASN A 1 117 ? -4.632 -16.571 3.841 1.00 92.38 117 ASN A N 1
ATOM 898 C CA . ASN A 1 117 ? -4.554 -17.438 2.655 1.00 92.38 117 ASN A CA 1
ATOM 899 C C . ASN A 1 117 ? -3.108 -17.834 2.300 1.00 92.38 117 ASN A C 1
ATOM 901 O O . ASN A 1 117 ? -2.681 -17.730 1.155 1.00 92.38 117 ASN A O 1
ATOM 905 N N . ASP A 1 118 ? -2.331 -18.223 3.315 1.00 91.88 118 ASP A N 1
ATOM 906 C CA . ASP A 1 118 ? -0.909 -18.576 3.222 1.00 91.88 118 ASP A CA 1
ATOM 907 C C . ASP A 1 118 ? 0.062 -17.466 2.784 1.00 91.88 118 ASP A C 1
ATOM 909 O O . ASP A 1 118 ? 1.274 -17.709 2.760 1.00 91.88 118 ASP A O 1
ATOM 913 N N . ILE A 1 119 ? -0.410 -16.239 2.567 1.00 92.38 119 ILE A N 1
ATOM 914 C CA . ILE A 1 119 ? 0.405 -15.088 2.167 1.00 92.38 119 ILE A CA 1
ATOM 915 C C . ILE A 1 119 ? 0.645 -14.180 3.378 1.00 92.38 119 ILE A C 1
ATOM 917 O O . ILE A 1 119 ? -0.269 -13.877 4.146 1.00 92.38 119 ILE A O 1
ATOM 921 N N . ASN A 1 120 ? 1.896 -13.756 3.572 1.00 93.81 120 ASN A N 1
ATOM 922 C CA . ASN A 1 120 ? 2.282 -12.881 4.680 1.00 93.81 120 ASN A CA 1
ATOM 923 C C . ASN A 1 120 ? 1.799 -11.440 4.466 1.00 93.81 120 ASN A C 1
ATOM 925 O O . ASN A 1 120 ? 1.652 -10.977 3.333 1.00 93.81 120 ASN A O 1
ATOM 929 N N . ALA A 1 121 ? 1.602 -10.730 5.579 1.00 95.69 121 ALA A N 1
ATOM 930 C CA . ALA A 1 121 ? 1.249 -9.315 5.605 1.00 95.69 121 ALA A CA 1
ATOM 931 C C . ALA A 1 121 ? 0.035 -8.970 4.727 1.00 95.69 121 ALA A C 1
ATOM 933 O O . ALA A 1 121 ? 0.071 -8.039 3.936 1.00 95.69 121 ALA A O 1
ATOM 934 N N . GLN A 1 122 ? -1.044 -9.737 4.836 1.00 96.81 122 GLN A N 1
ATOM 935 C CA . GLN A 1 122 ? -2.285 -9.512 4.085 1.00 96.81 122 GLN A CA 1
ATOM 936 C C . GLN A 1 122 ? -3.376 -8.835 4.910 1.00 96.81 122 GLN A C 1
ATOM 938 O O . GLN A 1 122 ? -4.435 -8.512 4.387 1.00 96.81 122 GLN A O 1
ATOM 943 N N . GLY A 1 123 ? -3.130 -8.619 6.194 1.00 94.81 123 GLY A N 1
ATOM 944 C CA . GLY A 1 123 ? -4.061 -7.967 7.095 1.00 94.81 123 GLY A CA 1
ATOM 945 C C . GLY A 1 123 ? -3.336 -7.376 8.286 1.00 94.81 123 GLY A C 1
ATOM 946 O O . GLY A 1 123 ? -2.114 -7.508 8.413 1.00 94.81 123 GLY A O 1
ATOM 947 N N . ILE A 1 124 ? -4.093 -6.727 9.158 1.00 93.44 124 ILE A N 1
ATOM 948 C CA . ILE A 1 124 ? -3.571 -6.107 10.370 1.00 93.44 124 ILE A CA 1
ATOM 949 C C . ILE A 1 124 ? -4.413 -6.551 11.563 1.00 93.44 124 ILE A C 1
ATOM 951 O O . ILE A 1 124 ? -5.636 -6.449 11.537 1.00 93.44 124 ILE A O 1
ATOM 955 N N . GLU A 1 125 ? -3.751 -7.017 12.616 1.00 91.81 125 GLU A N 1
ATOM 956 C CA . GLU A 1 125 ? -4.332 -7.219 13.941 1.00 91.81 125 GLU A CA 1
ATOM 957 C C . GLU A 1 125 ? -3.891 -6.092 14.863 1.00 91.81 125 GLU A C 1
ATOM 959 O O . GLU A 1 125 ? -2.714 -5.730 14.893 1.00 91.81 125 GLU A O 1
ATOM 964 N N . MET A 1 126 ? -4.821 -5.550 15.641 1.00 88.31 126 MET A N 1
ATOM 965 C CA . MET A 1 126 ? -4.494 -4.551 16.648 1.00 88.31 126 MET A CA 1
ATOM 966 C C . MET A 1 126 ? -5.401 -4.659 17.872 1.00 88.31 126 MET A C 1
ATOM 968 O O . MET A 1 126 ? -6.530 -5.156 17.811 1.00 88.31 126 MET A O 1
ATOM 972 N N . THR A 1 127 ? -4.879 -4.161 18.987 1.00 85.88 127 THR A N 1
ATOM 973 C CA . THR A 1 127 ? -5.573 -4.070 20.270 1.00 85.88 127 THR A CA 1
ATOM 974 C C . THR A 1 127 ? -5.759 -2.599 20.602 1.00 85.88 127 THR A C 1
ATOM 976 O O . THR A 1 127 ? -4.814 -1.822 20.485 1.00 85.88 127 THR A O 1
ATOM 979 N N . LEU A 1 128 ? -6.961 -2.215 21.025 1.00 80.75 128 LEU A N 1
ATOM 980 C CA . LEU A 1 128 ? -7.265 -0.839 21.427 1.00 80.75 128 LEU A CA 1
ATOM 981 C C . LEU A 1 128 ? -7.698 -0.783 22.887 1.00 80.75 128 LEU A C 1
ATOM 983 O O . LEU A 1 128 ? -8.286 -1.731 23.410 1.00 80.75 128 LEU A O 1
ATOM 987 N N . GLU A 1 129 ? -7.444 0.345 23.549 1.00 77.81 129 GLU A N 1
ATOM 988 C CA . GLU A 1 129 ? -7.852 0.548 24.943 1.00 77.81 129 GLU A CA 1
ATOM 989 C C . GLU A 1 129 ? -9.376 0.650 25.135 1.00 77.81 129 GLU A C 1
ATOM 991 O O . GLU A 1 129 ? -9.880 0.479 26.246 1.00 77.81 129 GLU A O 1
ATOM 996 N N . ARG A 1 130 ? -10.125 0.948 24.068 1.00 80.19 130 ARG A N 1
ATOM 997 C CA . ARG A 1 130 ? -11.578 1.149 24.102 1.00 80.19 130 ARG A CA 1
ATOM 998 C C . ARG A 1 130 ? -12.249 0.460 22.926 1.00 80.19 130 ARG A C 1
ATOM 1000 O O . ARG A 1 130 ? -11.639 0.213 21.889 1.00 80.19 130 ARG A O 1
ATOM 1007 N N . LYS A 1 131 ? -13.548 0.207 23.092 1.00 83.06 131 LYS A N 1
ATOM 1008 C CA . LYS A 1 131 ? -14.393 -0.326 22.028 1.00 83.06 131 LYS A CA 1
ATOM 1009 C C . LYS A 1 131 ? -14.487 0.670 20.869 1.00 83.06 131 LYS A C 1
ATOM 1011 O O . LYS A 1 131 ? -14.727 1.866 21.071 1.00 83.06 131 LYS A O 1
ATOM 1016 N N . GLN A 1 132 ? -14.334 0.140 19.666 1.00 85.44 132 GLN A N 1
ATOM 1017 C CA . GLN A 1 132 ? -14.457 0.857 18.409 1.00 85.44 132 GLN A CA 1
ATOM 1018 C C . GLN A 1 132 ? -15.938 1.142 18.157 1.00 85.44 132 GLN A C 1
ATOM 1020 O O . GLN A 1 132 ? -16.773 0.241 18.225 1.00 85.44 132 GLN A O 1
ATOM 1025 N N . ALA A 1 133 ? -16.253 2.404 17.895 1.00 84.56 133 ALA A N 1
ATOM 1026 C CA . ALA A 1 133 ? -17.559 2.823 17.412 1.00 84.56 133 ALA A CA 1
ATOM 1027 C C . ALA A 1 133 ? -17.672 2.579 15.903 1.00 84.56 133 ALA A C 1
ATOM 1029 O O . ALA A 1 133 ? -18.704 2.116 15.429 1.00 84.56 133 ALA A O 1
ATOM 1030 N N . GLU A 1 134 ? -16.602 2.876 15.164 1.00 89.75 134 GLU A N 1
ATOM 1031 C CA . GLU A 1 134 ? -16.551 2.729 13.713 1.00 89.75 134 GLU A CA 1
ATOM 1032 C C . GLU A 1 134 ? -15.103 2.582 13.234 1.00 89.75 134 GLU A C 1
ATOM 1034 O O . GLU A 1 134 ? -14.194 3.219 13.771 1.00 89.75 134 GLU A O 1
ATOM 1039 N N . ILE A 1 135 ? -14.894 1.758 12.206 1.00 92.00 135 ILE A N 1
ATOM 1040 C CA . ILE A 1 135 ? -13.616 1.628 11.505 1.00 92.00 135 ILE A CA 1
ATOM 1041 C C . ILE A 1 135 ? -13.866 1.850 10.013 1.00 92.00 135 ILE A C 1
ATOM 1043 O O . ILE A 1 135 ? -14.704 1.179 9.411 1.00 92.00 135 ILE A O 1
ATOM 1047 N N . ILE A 1 136 ? -13.120 2.763 9.402 1.00 94.88 136 ILE A N 1
ATOM 1048 C CA . ILE A 1 136 ? -13.263 3.155 7.998 1.00 94.88 136 ILE A CA 1
ATOM 1049 C C . ILE A 1 136 ? -11.945 2.901 7.272 1.00 94.88 136 ILE A C 1
ATOM 1051 O O . ILE A 1 136 ? -10.900 3.356 7.726 1.00 94.88 136 ILE A O 1
ATOM 1055 N N . LEU A 1 137 ? -11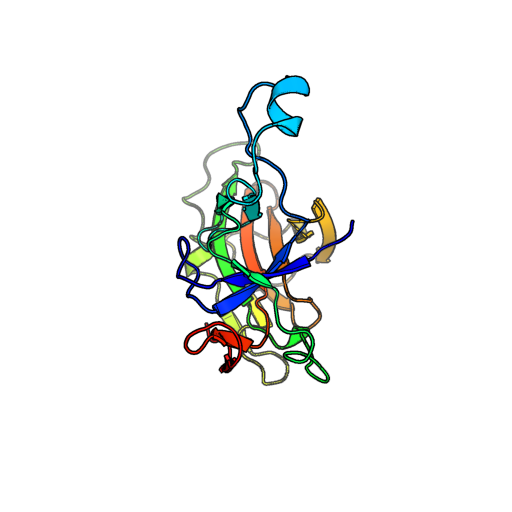.995 2.217 6.131 1.00 97.12 137 LEU A N 1
ATOM 1056 C CA . LEU A 1 137 ? -10.887 2.097 5.186 1.00 97.12 137 LEU A CA 1
ATOM 1057 C C . LEU A 1 137 ? -11.079 3.070 4.025 1.00 97.12 137 LEU A C 1
ATOM 1059 O O . LEU A 1 137 ? -12.130 3.090 3.381 1.00 97.12 137 LEU A O 1
ATOM 1063 N N . VAL A 1 138 ? -10.029 3.832 3.742 1.00 97.31 138 VAL A N 1
ATOM 1064 C CA . VAL A 1 138 ? -9.994 4.883 2.728 1.00 97.31 138 VAL A CA 1
ATOM 1065 C C . VAL A 1 138 ? -8.845 4.624 1.753 1.00 97.31 138 VAL A C 1
ATOM 1067 O O . VAL A 1 138 ? -7.724 4.350 2.188 1.00 97.31 138 VAL A O 1
ATOM 1070 N N . ASP A 1 139 ? -9.120 4.743 0.455 1.00 96.44 139 ASP A N 1
ATOM 1071 C CA . ASP A 1 139 ? -8.112 4.912 -0.597 1.00 96.44 139 ASP A CA 1
ATOM 1072 C C . ASP A 1 139 ? -7.598 6.353 -0.536 1.00 96.44 139 ASP A C 1
ATOM 1074 O O . ASP A 1 139 ? -8.357 7.305 -0.733 1.00 96.44 139 ASP A O 1
ATOM 1078 N N . VAL A 1 140 ? -6.316 6.524 -0.221 1.00 94.62 140 VAL A N 1
ATOM 1079 C CA . VAL A 1 140 ? -5.722 7.852 -0.030 1.00 94.62 140 VAL A CA 1
ATOM 1080 C C . VAL A 1 140 ? -5.540 8.575 -1.361 1.00 94.62 140 VAL A C 1
ATOM 1082 O O . VAL A 1 140 ? -5.733 9.786 -1.410 1.00 94.62 140 VAL A O 1
ATOM 1085 N N . LEU A 1 141 ? -5.203 7.855 -2.433 1.00 91.69 141 LEU A N 1
ATOM 1086 C CA . LEU A 1 141 ? -4.967 8.460 -3.743 1.00 91.69 141 LEU A CA 1
ATOM 1087 C C . LEU A 1 141 ? -6.279 9.005 -4.321 1.00 91.69 141 LEU A C 1
ATOM 1089 O O . LEU A 1 141 ? -6.328 10.129 -4.806 1.00 91.69 141 LEU A O 1
ATOM 1093 N N . ARG A 1 142 ? -7.364 8.233 -4.201 1.00 90.81 142 ARG A N 1
ATOM 1094 C CA . ARG A 1 142 ? -8.690 8.609 -4.722 1.00 90.81 142 ARG A CA 1
ATOM 1095 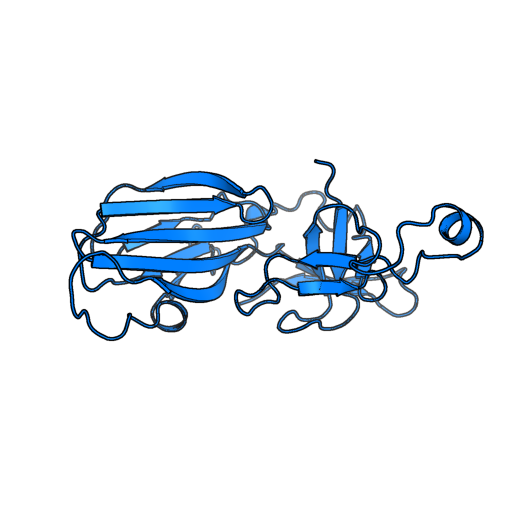C C . ARG A 1 142 ? -9.538 9.410 -3.740 1.00 90.81 142 ARG A C 1
ATOM 1097 O O . ARG A 1 142 ? -10.589 9.915 -4.121 1.00 90.81 142 ARG A O 1
ATOM 1104 N N . SER A 1 143 ? -9.100 9.518 -2.485 1.00 91.31 143 SER A N 1
ATOM 1105 C CA . SER A 1 143 ? -9.892 10.084 -1.384 1.00 91.31 143 SER A CA 1
ATOM 1106 C C . SER A 1 143 ? -11.275 9.424 -1.246 1.00 91.31 143 SER A C 1
ATOM 1108 O O . SER A 1 143 ? -12.267 10.081 -0.932 1.00 91.31 143 SER A O 1
ATOM 1110 N N . GLU A 1 144 ? -11.344 8.111 -1.478 1.00 94.12 144 GLU A N 1
ATOM 1111 C CA . GLU A 1 144 ? -12.589 7.338 -1.522 1.00 94.12 144 GLU A CA 1
ATOM 1112 C C . GLU A 1 144 ? -12.712 6.415 -0.304 1.00 94.12 144 GLU A C 1
ATOM 1114 O O . GLU A 1 144 ? -11.762 5.740 0.089 1.00 94.12 144 GLU A O 1
ATOM 1119 N N . THR A 1 145 ? -13.902 6.349 0.299 1.00 96.00 145 THR A N 1
ATOM 1120 C CA . THR A 1 145 ? -14.186 5.355 1.345 1.00 96.00 145 THR A CA 1
ATOM 1121 C C . THR A 1 145 ? -14.489 4.009 0.700 1.00 96.00 145 THR A C 1
ATOM 1123 O O . THR A 1 145 ? -15.515 3.859 0.045 1.00 96.00 145 THR A O 1
ATOM 1126 N N . LEU A 1 146 ? -13.630 3.021 0.938 1.00 95.38 146 LEU A N 1
ATOM 1127 C CA . LEU A 1 146 ? -13.750 1.689 0.343 1.00 95.38 146 LEU A CA 1
ATOM 1128 C C . LEU A 1 146 ? -14.613 0.744 1.171 1.00 95.38 146 LEU A C 1
ATOM 1130 O O . LEU A 1 146 ? -15.343 -0.086 0.632 1.00 95.38 146 LEU A O 1
ATOM 1134 N N . ARG A 1 147 ? -14.483 0.809 2.499 1.00 94.00 147 ARG 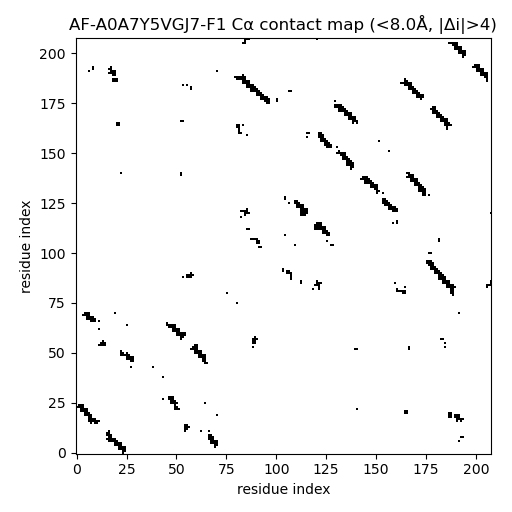A N 1
ATOM 1135 C CA . ARG A 1 147 ? -15.161 -0.122 3.403 1.00 94.00 147 ARG A CA 1
ATOM 1136 C C . ARG A 1 147 ? -15.364 0.500 4.774 1.00 94.00 147 ARG A C 1
ATOM 1138 O O . ARG A 1 147 ? -14.496 1.209 5.276 1.00 94.00 147 ARG A O 1
ATOM 1145 N N . ARG A 1 148 ? -16.495 0.177 5.395 1.00 92.81 148 ARG A N 1
ATOM 1146 C CA . ARG A 1 148 ? -16.737 0.380 6.826 1.00 92.81 148 ARG A CA 1
ATOM 1147 C C . ARG A 1 148 ? -16.786 -0.990 7.483 1.00 92.81 148 ARG A C 1
ATOM 1149 O O . ARG A 1 148 ? -17.436 -1.889 6.953 1.00 92.81 148 ARG A O 1
ATOM 1156 N N . PHE A 1 149 ? -16.069 -1.160 8.584 1.00 86.19 149 PHE A N 1
ATOM 1157 C CA . PHE A 1 149 ? -16.112 -2.380 9.379 1.00 86.19 149 PHE A CA 1
ATOM 1158 C C . PHE A 1 149 ? -16.957 -2.126 10.620 1.00 86.19 149 PHE A C 1
ATOM 1160 O O . PHE A 1 149 ? -16.877 -1.059 11.236 1.00 86.19 149 PHE A O 1
ATOM 1167 N N . GLU A 1 150 ? -17.766 -3.117 10.977 1.00 76.88 150 GLU A N 1
ATOM 1168 C CA . GLU A 1 150 ? -18.520 -3.097 12.224 1.00 76.88 150 GLU A CA 1
ATOM 1169 C C . GLU A 1 150 ? -17.592 -3.270 13.432 1.00 76.88 150 GLU A C 1
ATOM 1171 O O . GLU A 1 150 ? -16.440 -3.697 13.309 1.00 76.88 150 GLU A O 1
ATOM 1176 N N . ALA A 1 151 ? -18.107 -2.937 14.618 1.00 66.12 151 ALA A N 1
ATOM 1177 C CA . ALA A 1 151 ? -17.390 -3.117 15.872 1.00 66.12 151 ALA A CA 1
ATOM 1178 C C . ALA A 1 151 ? -16.979 -4.590 16.049 1.00 66.12 151 ALA A C 1
ATOM 1180 O O . ALA A 1 151 ? -17.821 -5.470 16.230 1.00 66.12 151 ALA A O 1
ATOM 1181 N N . ALA A 1 152 ? -15.674 -4.836 16.003 1.00 66.44 152 ALA A N 1
ATOM 1182 C CA . ALA A 1 152 ? -15.077 -6.154 16.151 1.00 66.44 152 ALA A CA 1
ATOM 1183 C C . ALA A 1 152 ? -14.631 -6.406 17.606 1.00 66.44 152 ALA A C 1
ATOM 1185 O O . ALA A 1 152 ? -14.776 -5.550 18.480 1.00 66.44 152 ALA A O 1
ATOM 1186 N N . GLY A 1 153 ? -14.131 -7.613 17.884 1.00 73.62 153 GLY A N 1
ATOM 1187 C CA . GLY A 1 153 ? -13.564 -7.969 19.188 1.00 73.62 153 GLY A CA 1
ATOM 1188 C C . GLY A 1 153 ? -12.326 -7.140 19.570 1.00 73.62 153 GLY A C 1
ATOM 1189 O O . GLY A 1 153 ? -11.946 -6.184 18.902 1.00 73.62 153 GLY A O 1
ATOM 1190 N N . ASN A 1 154 ? -11.675 -7.505 20.673 1.00 82.75 154 ASN A N 1
ATOM 1191 C CA . ASN A 1 154 ? -10.386 -6.930 21.062 1.00 82.75 154 ASN A CA 1
ATOM 1192 C C . ASN A 1 154 ? -9.457 -8.075 21.512 1.00 82.75 154 ASN A C 1
ATOM 1194 O O . ASN A 1 154 ? -9.718 -8.651 22.571 1.00 82.75 154 ASN A O 1
ATOM 1198 N N . PRO A 1 155 ? -8.433 -8.460 20.726 1.00 85.88 155 PRO A N 1
ATOM 1199 C CA . PRO A 1 155 ? -7.979 -7.815 19.491 1.00 85.88 155 PRO A CA 1
ATOM 1200 C C . PRO A 1 155 ? -8.991 -7.946 18.344 1.00 85.88 155 PRO A C 1
ATOM 1202 O O . PRO A 1 155 ? -9.834 -8.845 18.341 1.00 85.88 155 PRO A O 1
ATOM 1205 N N . PHE A 1 156 ? -8.894 -7.052 17.362 1.00 86.62 156 PHE A N 1
ATOM 1206 C CA . PHE A 1 156 ? -9.606 -7.185 16.092 1.00 86.62 156 PHE A CA 1
ATOM 1207 C C . PHE A 1 156 ? -8.630 -7.318 14.936 1.00 86.62 156 PHE A C 1
ATOM 1209 O O . PHE A 1 156 ? -7.490 -6.857 14.995 1.00 86.62 156 PHE A O 1
ATOM 1216 N N . GLN A 1 157 ? -9.120 -7.948 13.875 1.00 91.19 157 GLN A N 1
ATOM 1217 C CA . GLN A 1 157 ? -8.363 -8.265 12.679 1.00 91.19 157 GLN A CA 1
ATOM 1218 C C . GLN A 1 157 ? -9.047 -7.634 11.472 1.00 91.19 157 GLN A C 1
ATOM 1220 O O . GLN A 1 157 ? -10.269 -7.705 11.328 1.00 91.19 157 GLN A O 1
ATOM 1225 N N . LEU A 1 158 ? -8.252 -7.014 10.610 1.00 92.69 158 LEU A N 1
ATOM 1226 C CA . LEU A 1 158 ? -8.691 -6.438 9.349 1.00 92.69 158 LEU A CA 1
ATOM 1227 C C . LEU A 1 158 ? -8.007 -7.182 8.205 1.00 92.69 158 LEU A C 1
ATOM 1229 O O . LEU A 1 158 ? -6.780 -7.269 8.164 1.00 92.69 158 LEU A O 1
ATOM 1233 N N . ASP A 1 159 ? -8.814 -7.716 7.293 1.00 94.50 159 ASP A N 1
ATOM 1234 C CA . ASP A 1 159 ? -8.365 -8.459 6.117 1.00 94.50 159 ASP A CA 1
ATOM 1235 C C . ASP A 1 159 ? -8.285 -7.535 4.890 1.00 94.50 159 ASP A C 1
ATOM 1237 O O . ASP A 1 159 ? -9.271 -6.894 4.509 1.00 94.50 159 ASP A O 1
ATOM 1241 N N . PHE A 1 160 ? -7.100 -7.481 4.277 1.00 95.88 160 PHE A N 1
ATOM 1242 C CA . PHE A 1 160 ? -6.774 -6.699 3.084 1.00 95.88 160 PHE A CA 1
ATOM 1243 C C . PHE A 1 160 ? -6.305 -7.575 1.912 1.00 95.88 160 PHE A C 1
ATOM 1245 O O . PHE A 1 160 ? -5.677 -7.070 0.978 1.00 95.88 160 PHE A O 1
ATOM 1252 N N . SER A 1 161 ? -6.593 -8.878 1.940 1.00 95.06 161 SER A N 1
ATOM 1253 C CA . SER A 1 161 ? -6.242 -9.830 0.877 1.00 95.06 161 SER A CA 1
ATOM 1254 C C . SER A 1 161 ? -6.907 -9.513 -0.463 1.00 95.06 161 SER A C 1
ATOM 1256 O O . SER A 1 161 ? -6.362 -9.846 -1.506 1.00 95.06 161 SER A O 1
ATOM 1258 N N . GLU A 1 162 ? -8.040 -8.809 -0.449 1.00 95.06 162 GLU A N 1
ATOM 1259 C CA . GLU A 1 162 ? -8.746 -8.377 -1.660 1.00 95.06 162 GLU A CA 1
ATOM 1260 C C . GLU A 1 162 ? -8.328 -6.982 -2.156 1.00 95.06 162 GLU A C 1
ATOM 1262 O O . GLU A 1 162 ? -8.787 -6.543 -3.211 1.00 95.06 162 GLU A O 1
ATOM 1267 N N . LEU A 1 163 ? -7.476 -6.256 -1.417 1.00 96.56 163 LEU A N 1
ATOM 1268 C CA . LEU A 1 163 ? -7.057 -4.916 -1.828 1.00 96.56 163 LEU A CA 1
ATOM 1269 C C . LEU A 1 163 ? -6.005 -4.980 -2.944 1.00 96.56 163 LEU A C 1
ATOM 1271 O O . LEU A 1 163 ? -5.014 -5.707 -2.810 1.00 96.56 163 LEU A O 1
ATOM 1275 N N . PRO A 1 164 ? -6.155 -4.180 -4.016 1.00 96.06 164 PRO A N 1
ATOM 1276 C CA . PRO A 1 164 ? -5.085 -3.996 -4.984 1.00 96.06 164 PRO A CA 1
ATOM 1277 C C . PRO A 1 164 ? -3.918 -3.209 -4.359 1.00 96.06 164 PRO A C 1
ATOM 1279 O O . PRO A 1 164 ? -4.088 -2.567 -3.315 1.00 96.06 164 PRO A O 1
ATOM 1282 N N . PRO A 1 165 ? -2.730 -3.210 -4.986 1.00 96.94 165 PRO A N 1
ATOM 1283 C CA . PRO A 1 165 ? -1.650 -2.316 -4.595 1.00 96.94 165 PRO A CA 1
ATOM 1284 C C . PRO A 1 165 ? -2.108 -0.854 -4.551 1.00 96.94 165 PRO A C 1
ATOM 1286 O O . PRO A 1 165 ? -2.862 -0.414 -5.416 1.00 96.94 165 PRO A O 1
ATOM 1289 N N . GLY A 1 166 ? -1.666 -0.106 -3.544 1.00 96.94 166 GLY A N 1
ATOM 1290 C CA . GLY A 1 166 ? -2.118 1.265 -3.330 1.00 96.94 166 GLY A CA 1
ATOM 1291 C C . GLY A 1 166 ? -1.790 1.822 -1.948 1.00 96.94 166 GLY A C 1
ATOM 1292 O O . GLY A 1 166 ? -1.106 1.191 -1.135 1.00 96.94 166 GLY A O 1
ATOM 1293 N N . PHE A 1 167 ? -2.304 3.026 -1.698 1.00 97.50 167 PHE A N 1
ATOM 1294 C CA . PHE A 1 167 ? -2.094 3.797 -0.475 1.00 97.50 167 PHE A CA 1
ATOM 1295 C C . PHE A 1 167 ? -3.393 3.854 0.318 1.00 97.50 167 PHE A C 1
ATOM 1297 O O . PHE A 1 167 ? -4.404 4.351 -0.177 1.00 97.50 167 PHE A O 1
ATOM 1304 N N . TYR A 1 168 ? -3.363 3.372 1.557 1.00 97.69 168 TYR A N 1
ATOM 1305 C CA . TYR A 1 168 ? -4.569 3.185 2.348 1.00 97.69 168 TYR A CA 1
ATOM 1306 C C . TYR A 1 168 ? -4.453 3.808 3.728 1.00 97.69 168 TYR A C 1
ATOM 1308 O O . TYR A 1 168 ? -3.389 3.829 4.352 1.00 97.69 168 TYR A O 1
ATOM 1316 N N . LYS A 1 169 ? -5.592 4.280 4.228 1.00 95.81 169 LYS A N 1
ATOM 1317 C CA . LYS A 1 169 ? -5.732 4.804 5.581 1.00 95.81 169 LYS A CA 1
ATOM 1318 C C . LYS A 1 169 ? -6.910 4.143 6.275 1.00 95.81 169 LYS A C 1
ATOM 1320 O O . LYS A 1 169 ? -8.001 4.057 5.718 1.00 95.81 169 LYS A O 1
ATOM 1325 N N . ILE A 1 170 ? -6.682 3.721 7.508 1.00 94.06 170 ILE A N 1
ATOM 1326 C CA . ILE A 1 170 ? -7.702 3.249 8.432 1.00 94.06 170 ILE A CA 1
ATOM 1327 C C . ILE A 1 170 ? -7.980 4.382 9.411 1.00 94.06 170 ILE A C 1
ATOM 1329 O O . ILE A 1 170 ? -7.059 4.886 10.054 1.00 94.06 170 ILE A O 1
ATOM 1333 N N . THR A 1 171 ? -9.240 4.773 9.532 1.00 93.00 171 THR A N 1
ATOM 1334 C CA . THR A 1 171 ? -9.722 5.702 10.554 1.00 93.00 171 THR A CA 1
ATOM 1335 C C . THR A 1 171 ? -10.556 4.923 11.556 1.00 93.00 171 THR A C 1
ATOM 1337 O O . THR A 1 171 ? -11.504 4.244 11.174 1.00 93.00 171 THR A O 1
ATOM 1340 N N . ILE A 1 172 ? -10.191 5.000 12.833 1.00 90.38 172 ILE A N 1
ATOM 1341 C CA . ILE A 1 172 ? -10.836 4.258 13.914 1.00 90.38 172 ILE A CA 1
ATOM 1342 C C . ILE A 1 172 ? -11.412 5.264 14.900 1.00 90.38 172 ILE A C 1
ATOM 1344 O O . ILE A 1 172 ? -10.678 5.945 15.620 1.00 90.38 172 ILE A O 1
ATOM 1348 N N . HIS A 1 173 ? -12.734 5.340 14.944 1.00 88.88 173 HIS A N 1
ATOM 1349 C CA . HIS A 1 173 ? -13.462 6.141 15.914 1.00 88.88 173 HIS A CA 1
ATOM 1350 C C . HIS A 1 173 ? -13.739 5.292 17.152 1.00 88.88 173 HIS A C 1
ATOM 1352 O O . HIS A 1 173 ? -14.381 4.245 17.067 1.00 88.88 173 HIS A O 1
ATOM 1358 N N . LEU A 1 174 ? -13.265 5.736 18.315 1.00 86.50 174 LEU A N 1
ATOM 1359 C CA . LEU A 1 174 ? -13.562 5.099 19.597 1.00 86.50 174 LEU A CA 1
ATOM 1360 C C . LEU A 1 174 ? -14.827 5.692 20.223 1.00 86.50 174 LEU A C 1
ATOM 1362 O O . LEU A 1 174 ? -15.117 6.880 20.073 1.00 86.50 174 LEU A O 1
ATOM 1366 N N . HIS A 1 175 ? -15.570 4.891 20.989 1.00 84.69 175 HIS A N 1
ATOM 1367 C CA . HIS A 1 175 ? -16.692 5.420 21.766 1.00 84.69 175 HIS A CA 1
ATOM 1368 C C . HIS A 1 175 ? -16.204 6.449 22.800 1.00 84.69 175 HIS A C 1
ATOM 1370 O O . HIS A 1 175 ? -15.466 6.097 23.723 1.00 84.69 175 HIS A O 1
ATOM 1376 N N . LYS A 1 176 ? -16.658 7.708 22.662 1.00 81.62 176 LYS A N 1
ATOM 1377 C CA . LYS A 1 176 ? -16.316 8.836 23.556 1.00 81.62 176 LYS A CA 1
ATOM 1378 C C . LYS A 1 176 ? -14.802 8.959 23.787 1.00 81.62 176 LYS A C 1
ATOM 1380 O O . LYS A 1 176 ? -14.348 9.059 24.924 1.00 81.62 176 LYS A O 1
ATOM 1385 N N . GLY A 1 177 ? -14.016 8.820 22.723 1.00 79.19 177 GLY A N 1
ATOM 1386 C CA . GLY A 1 177 ? -12.560 8.787 22.798 1.00 79.19 177 GLY A CA 1
ATOM 1387 C C . GLY A 1 177 ? -11.902 9.424 21.580 1.00 79.19 177 GLY A C 1
ATOM 1388 O O . GLY A 1 177 ? -12.594 9.961 20.709 1.00 79.19 177 GLY A O 1
ATOM 1389 N N . PRO A 1 178 ? -10.564 9.378 21.516 1.00 83.56 178 PRO A N 1
ATOM 1390 C CA . PRO A 1 178 ? -9.839 9.909 20.380 1.00 83.56 178 PRO A CA 1
ATOM 1391 C C . PRO A 1 178 ? -10.114 9.112 19.102 1.00 83.56 178 PRO A C 1
ATOM 1393 O O . PRO A 1 178 ? -10.596 7.977 19.126 1.00 83.56 178 PRO A O 1
ATOM 1396 N N . THR A 1 179 ? -9.791 9.729 17.967 1.00 87.12 179 THR A N 1
ATOM 1397 C CA . THR A 1 179 ? -9.779 9.040 16.675 1.00 87.12 179 THR A CA 1
ATOM 1398 C C . THR A 1 179 ? -8.354 8.625 16.354 1.00 87.12 179 THR A C 1
ATOM 1400 O O . THR A 1 179 ? -7.457 9.471 16.313 1.00 87.12 179 THR A O 1
ATOM 1403 N N . HIS A 1 180 ? -8.155 7.338 16.094 1.00 88.38 180 HIS A N 1
ATOM 1404 C CA . HIS A 1 180 ? -6.871 6.816 15.648 1.00 88.38 180 HIS A CA 1
ATOM 1405 C C . HIS A 1 180 ? -6.827 6.720 14.129 1.00 88.38 180 HIS A C 1
ATOM 1407 O O . HIS A 1 180 ? -7.828 6.433 13.468 1.00 88.38 180 HIS A O 1
ATOM 1413 N N . TYR A 1 181 ? -5.637 6.924 13.587 1.00 90.00 181 TYR A N 1
ATOM 1414 C CA . TYR A 1 181 ? -5.346 6.782 12.174 1.00 90.00 181 TYR A CA 1
ATOM 1415 C C . TYR A 1 181 ? -4.175 5.828 12.006 1.00 90.00 181 TYR A C 1
ATOM 1417 O O . TYR A 1 181 ? -3.160 5.961 12.693 1.00 90.00 181 TYR A O 1
ATOM 1425 N N . LEU A 1 182 ? -4.311 4.893 11.071 1.00 92.38 182 LEU A N 1
ATOM 1426 C CA . LEU A 1 182 ? -3.239 4.008 10.635 1.00 92.38 182 LEU A CA 1
ATOM 1427 C C . LEU A 1 182 ? -3.105 4.128 9.123 1.00 92.38 182 LEU A C 1
ATOM 1429 O O . LEU A 1 182 ? -4.066 3.893 8.396 1.00 92.38 182 LEU A O 1
ATOM 1433 N N . GLN A 1 183 ? -1.921 4.483 8.650 1.00 93.94 183 GLN A N 1
ATOM 1434 C CA . GLN A 1 183 ? -1.604 4.529 7.232 1.00 93.94 183 GLN A CA 1
ATOM 1435 C C . GLN A 1 183 ? -0.735 3.331 6.867 1.00 93.94 183 GLN A C 1
ATOM 1437 O O . GLN A 1 183 ? 0.182 2.955 7.608 1.00 93.94 183 GLN A O 1
ATOM 1442 N N . PHE A 1 184 ? -1.051 2.709 5.738 1.00 95.75 184 PHE A N 1
ATOM 1443 C CA . PHE A 1 184 ? -0.307 1.575 5.224 1.00 95.75 184 PHE A CA 1
ATOM 1444 C C . PHE A 1 184 ? -0.303 1.566 3.698 1.00 95.75 184 PHE A C 1
ATOM 1446 O O . PHE A 1 184 ? -1.179 2.122 3.036 1.00 95.75 184 PHE A O 1
ATOM 1453 N N . ILE A 1 185 ? 0.696 0.897 3.139 1.00 96.81 185 ILE A N 1
ATOM 1454 C CA . ILE A 1 185 ? 0.817 0.661 1.703 1.00 96.81 185 ILE A CA 1
ATOM 1455 C C . ILE A 1 185 ? 0.552 -0.815 1.450 1.00 96.81 185 ILE A C 1
ATOM 1457 O O . ILE A 1 185 ? 1.129 -1.666 2.127 1.00 96.81 185 ILE A O 1
ATOM 1461 N N . LYS A 1 186 ? -0.290 -1.123 0.465 1.00 97.56 186 LYS A N 1
ATOM 1462 C CA . LYS A 1 186 ? -0.323 -2.443 -0.168 1.00 97.56 186 LYS A CA 1
ATOM 1463 C C . LYS A 1 186 ? 0.642 -2.382 -1.344 1.00 97.56 186 LYS A C 1
ATOM 1465 O O . LYS A 1 186 ? 0.402 -1.645 -2.297 1.00 97.56 186 LYS A O 1
ATOM 1470 N N . ALA A 1 187 ? 1.765 -3.078 -1.257 1.00 97.31 187 ALA A N 1
ATOM 1471 C CA . ALA A 1 187 ? 2.760 -3.034 -2.319 1.00 97.31 187 ALA A CA 1
ATOM 1472 C C . ALA A 1 187 ? 2.373 -3.940 -3.491 1.00 97.31 187 ALA A C 1
ATOM 1474 O O . ALA A 1 187 ? 1.530 -4.825 -3.360 1.00 97.31 187 ALA A O 1
ATOM 1475 N N . PHE A 1 188 ? 3.030 -3.745 -4.632 1.00 97.38 188 PHE A N 1
ATOM 1476 C CA . PHE A 1 188 ? 3.027 -4.740 -5.699 1.00 97.38 188 PHE A CA 1
ATOM 1477 C C . PHE A 1 188 ? 3.764 -6.018 -5.247 1.00 97.38 188 PHE A C 1
ATOM 1479 O O . PHE A 1 188 ? 4.6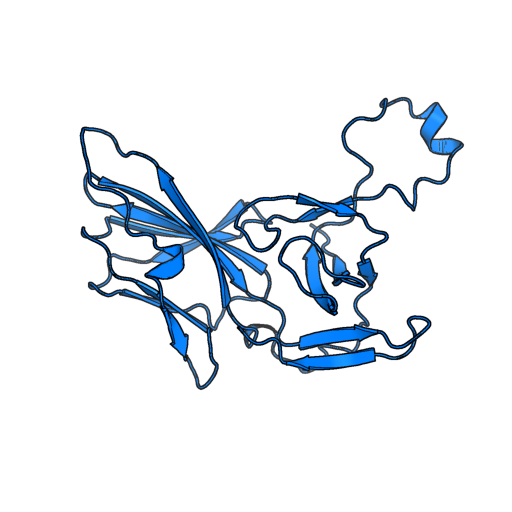72 -5.934 -4.411 1.00 97.38 188 PHE A O 1
ATOM 1486 N N . PRO A 1 189 ? 3.433 -7.202 -5.802 1.00 96.31 189 PRO A N 1
ATOM 1487 C CA . PRO A 1 189 ? 4.070 -8.468 -5.415 1.00 96.31 189 PRO A CA 1
ATOM 1488 C C . PRO A 1 189 ? 5.575 -8.539 -5.697 1.00 96.31 189 PRO A C 1
ATOM 1490 O O . PRO A 1 189 ? 6.280 -9.320 -5.051 1.00 96.31 189 PRO A O 1
ATOM 1493 N N . TYR A 1 190 ? 6.061 -7.736 -6.648 1.00 96.69 190 TYR A N 1
ATOM 1494 C CA . TYR A 1 190 ? 7.455 -7.730 -7.072 1.00 96.69 190 TYR A CA 1
ATOM 1495 C C . TYR A 1 190 ? 8.072 -6.330 -7.054 1.00 96.69 190 TYR A C 1
ATOM 1497 O O . TYR A 1 190 ? 7.414 -5.340 -7.376 1.00 96.69 190 TYR A O 1
ATOM 1505 N N . ILE A 1 191 ? 9.362 -6.302 -6.732 1.00 95.44 191 ILE A N 1
ATOM 1506 C CA . ILE A 1 191 ? 10.313 -5.218 -6.971 1.00 95.44 191 ILE A CA 1
ATOM 1507 C C . ILE A 1 191 ? 10.950 -5.464 -8.344 1.00 95.44 191 ILE A C 1
ATOM 1509 O O . ILE A 1 191 ? 11.325 -6.598 -8.650 1.00 95.44 191 ILE A O 1
ATOM 1513 N N . VAL A 1 192 ? 11.072 -4.410 -9.149 1.00 95.56 192 VAL A N 1
ATOM 1514 C CA . VAL A 1 192 ? 11.651 -4.423 -10.499 1.00 95.56 192 VAL A CA 1
ATOM 1515 C C . VAL A 1 192 ? 13.010 -3.729 -10.470 1.00 95.56 192 VAL A C 1
ATOM 1517 O O . VAL A 1 192 ? 13.087 -2.507 -10.418 1.00 95.56 192 VAL A O 1
ATOM 1520 N N . GLU A 1 193 ? 14.094 -4.494 -10.506 1.00 92.81 193 GLU A N 1
ATOM 1521 C CA . GLU A 1 193 ? 15.456 -3.954 -10.489 1.00 92.81 193 GLU A CA 1
ATOM 1522 C C . GLU A 1 193 ? 16.027 -3.897 -11.909 1.00 92.81 193 GLU A C 1
ATOM 1524 O O . GLU A 1 193 ? 16.224 -4.930 -12.550 1.00 92.81 193 GLU A O 1
ATOM 1529 N N . PHE A 1 194 ? 16.289 -2.694 -12.423 1.00 89.06 194 PHE A N 1
ATOM 1530 C CA . PHE A 1 194 ? 16.878 -2.520 -13.752 1.00 89.06 194 PHE A CA 1
ATOM 1531 C C . PHE A 1 194 ? 18.378 -2.831 -13.751 1.00 89.06 194 PHE A C 1
ATOM 1533 O O . PHE A 1 194 ? 19.121 -2.399 -12.874 1.00 89.06 194 PHE A O 1
ATOM 1540 N N . GLN A 1 195 ? 18.838 -3.531 -14.786 1.00 83.62 195 GLN A N 1
ATOM 1541 C CA . GLN A 1 195 ? 20.248 -3.838 -15.007 1.00 83.62 195 GLN A CA 1
ATOM 1542 C C . GLN A 1 195 ? 20.824 -2.954 -16.116 1.00 83.62 195 GLN A C 1
ATOM 1544 O O . GLN A 1 195 ? 20.375 -3.007 -17.262 1.00 83.62 195 GLN A O 1
ATOM 1549 N N . GLY A 1 196 ? 21.856 -2.170 -15.790 1.00 73.56 196 GLY A N 1
ATOM 1550 C CA . GLY A 1 196 ? 22.550 -1.316 -16.757 1.00 73.56 196 GLY A CA 1
ATOM 1551 C C . GLY A 1 196 ? 21.623 -0.287 -17.418 1.00 73.56 196 GLY A C 1
ATOM 1552 O O . GLY A 1 196 ? 20.842 0.381 -16.745 1.00 73.56 196 GLY A O 1
ATOM 1553 N N . ASN A 1 197 ? 21.701 -0.156 -18.746 1.00 61.53 197 ASN A N 1
ATOM 1554 C CA . ASN A 1 197 ? 20.901 0.806 -19.513 1.00 61.53 197 ASN A CA 1
ATOM 1555 C C . ASN A 1 197 ? 19.463 0.295 -19.749 1.00 61.53 197 ASN A C 1
ATOM 1557 O O . ASN A 1 197 ? 19.137 -0.097 -20.864 1.00 61.53 197 ASN A O 1
ATOM 1561 N N . MET A 1 198 ? 18.634 0.276 -18.695 1.00 64.06 198 MET A N 1
ATOM 1562 C CA . MET A 1 198 ? 17.151 0.208 -18.679 1.00 64.06 198 MET A CA 1
ATOM 1563 C C . MET A 1 198 ? 16.435 -0.748 -19.671 1.00 64.06 198 MET A C 1
ATOM 1565 O O . MET A 1 198 ? 15.275 -0.521 -20.004 1.00 64.06 198 MET A O 1
ATOM 1569 N N . GLY A 1 199 ? 17.088 -1.814 -20.145 1.00 65.12 199 GLY A N 1
ATOM 1570 C CA . GLY A 1 199 ? 16.517 -2.765 -21.116 1.00 65.12 199 GLY A CA 1
ATOM 1571 C C . GLY A 1 199 ? 16.296 -4.177 -20.569 1.00 65.12 199 GLY A C 1
ATOM 1572 O O . GLY A 1 199 ? 15.445 -4.908 -21.064 1.00 65.12 199 GLY A O 1
ATOM 1573 N N . SER A 1 200 ? 17.036 -4.557 -19.530 1.00 83.12 200 SER A N 1
ATOM 1574 C CA . SER A 1 200 ? 16.880 -5.822 -18.810 1.00 83.12 200 SER A CA 1
ATOM 1575 C C . SER A 1 200 ? 16.594 -5.544 -17.341 1.00 83.12 200 SER A C 1
ATOM 1577 O O . SER A 1 200 ? 17.140 -4.597 -16.776 1.00 83.12 200 SER A O 1
ATOM 1579 N N . TYR A 1 201 ? 15.759 -6.367 -16.713 1.00 90.88 201 TYR A N 1
ATOM 1580 C CA . TYR A 1 201 ? 15.399 -6.218 -15.305 1.00 90.88 201 TYR A CA 1
ATOM 1581 C C . TYR A 1 201 ? 15.320 -7.574 -14.596 1.00 90.88 201 TYR A C 1
ATOM 1583 O O . TYR A 1 201 ? 15.147 -8.619 -15.227 1.00 90.88 201 TYR A O 1
ATOM 1591 N N . GLN A 1 202 ? 15.442 -7.547 -13.272 1.00 91.94 202 GLN A N 1
ATOM 1592 C CA . GLN A 1 202 ? 15.202 -8.682 -12.387 1.00 91.94 202 GLN A CA 1
ATOM 1593 C C . GLN A 1 202 ? 13.989 -8.425 -11.501 1.00 91.94 202 GLN A C 1
ATOM 1595 O O . GLN A 1 202 ? 13.678 -7.286 -11.153 1.00 91.94 202 GLN A O 1
ATOM 1600 N N . LEU A 1 203 ? 13.291 -9.509 -11.161 1.00 94.06 203 LEU A N 1
ATOM 1601 C CA . LEU A 1 203 ? 12.127 -9.472 -10.288 1.00 94.06 203 LEU A CA 1
ATOM 1602 C C . LEU A 1 203 ? 12.457 -10.131 -8.958 1.00 94.06 203 LEU A C 1
ATOM 1604 O O . LEU A 1 203 ? 12.854 -11.297 -8.904 1.00 94.06 203 LEU A O 1
ATOM 1608 N N . HIS A 1 204 ? 12.216 -9.397 -7.881 1.00 93.88 204 HIS A N 1
ATOM 1609 C CA . HIS A 1 204 ? 12.348 -9.888 -6.515 1.00 93.88 204 HIS A CA 1
ATOM 1610 C C . HIS A 1 204 ? 10.989 -9.822 -5.842 1.00 93.88 204 HIS A C 1
ATOM 1612 O O . HIS A 1 204 ? 10.244 -8.871 -6.053 1.00 93.88 204 HIS A O 1
ATOM 1618 N N . ARG A 1 205 ? 10.637 -10.815 -5.019 1.00 93.12 205 ARG A N 1
ATOM 1619 C CA . ARG A 1 205 ? 9.414 -10.714 -4.212 1.00 93.12 205 ARG A CA 1
ATOM 1620 C C . ARG A 1 205 ? 9.526 -9.519 -3.275 1.00 93.12 205 ARG A C 1
ATOM 1622 O O . ARG A 1 205 ? 10.540 -9.365 -2.598 1.00 93.12 205 ARG A O 1
ATOM 1629 N N . THR A 1 206 ? 8.472 -8.719 -3.206 1.00 92.25 206 THR A N 1
ATOM 1630 C CA . THR A 1 206 ? 8.360 -7.682 -2.185 1.00 92.25 206 THR A CA 1
ATOM 1631 C C . THR A 1 206 ? 8.144 -8.356 -0.834 1.00 92.25 206 THR A C 1
ATOM 1633 O O . THR A 1 206 ? 7.232 -9.171 -0.687 1.00 92.25 206 THR A O 1
ATOM 1636 N N . LEU A 1 207 ? 8.986 -8.036 0.147 1.00 84.00 207 LEU A N 1
ATOM 1637 C CA . LEU A 1 207 ? 8.948 -8.608 1.493 1.00 84.00 207 LEU A CA 1
ATOM 1638 C C . LEU A 1 207 ? 8.942 -7.477 2.529 1.00 84.00 207 LEU A C 1
ATOM 1640 O O . LEU A 1 207 ? 9.701 -6.518 2.378 1.00 84.00 207 LEU A O 1
ATOM 1644 N N . TYR A 1 208 ? 8.107 -7.614 3.564 1.00 69.81 208 TYR A N 1
ATOM 1645 C CA . TYR A 1 208 ? 8.034 -6.740 4.741 1.00 69.81 208 TYR A CA 1
ATOM 1646 C C . TYR A 1 208 ? 7.824 -7.560 6.010 1.00 69.81 208 TYR A C 1
ATOM 1648 O O . TYR A 1 208 ? 7.201 -8.644 5.905 1.00 69.81 208 TYR A O 1
#